Protein AF-A0A920ABX8-F1 (afdb_monomer_lite)

Structure (mmCIF, N/CA/C/O backbone):
data_AF-A0A920ABX8-F1
#
_entry.id   AF-A0A920ABX8-F1
#
loop_
_atom_site.group_PDB
_atom_site.id
_atom_site.type_symbol
_atom_site.label_atom_id
_atom_site.label_alt_id
_atom_site.label_comp_id
_atom_site.label_asym_id
_atom_site.label_entity_id
_atom_site.label_seq_id
_atom_site.pdbx_PDB_ins_code
_atom_site.Cartn_x
_atom_site.Cartn_y
_atom_site.Cartn_z
_atom_site.occupancy
_atom_site.B_iso_or_equiv
_atom_site.auth_seq_id
_atom_site.auth_comp_id
_atom_site.auth_asym_id
_atom_site.auth_atom_id
_atom_site.pdbx_PDB_model_num
ATOM 1 N N . MET A 1 1 ? 53.247 35.722 -58.523 1.00 88.81 1 MET A N 1
ATOM 2 C CA . MET A 1 1 ? 54.266 35.999 -57.493 1.00 88.81 1 MET A CA 1
ATOM 3 C C . MET A 1 1 ? 54.426 37.490 -57.344 1.00 88.81 1 MET A C 1
ATOM 5 O O . MET A 1 1 ? 54.512 38.180 -58.358 1.00 88.81 1 MET A O 1
ATOM 9 N N . PHE A 1 2 ? 54.491 37.959 -56.110 1.00 89.19 2 PHE A N 1
ATOM 10 C CA . PHE A 1 2 ? 54.704 39.350 -55.750 1.00 89.19 2 PHE A CA 1
ATOM 11 C C . PHE A 1 2 ? 55.764 39.416 -54.654 1.00 89.19 2 PHE A C 1
ATOM 13 O O . PHE A 1 2 ? 55.800 38.545 -53.790 1.00 89.19 2 PHE A O 1
ATOM 20 N N . ASP A 1 3 ? 56.594 40.446 -54.721 1.00 88.75 3 ASP A N 1
ATOM 21 C CA . ASP A 1 3 ? 57.565 40.837 -53.706 1.00 88.75 3 ASP A CA 1
ATOM 22 C C . ASP A 1 3 ? 57.313 42.322 -53.419 1.00 88.75 3 ASP A C 1
ATOM 24 O O . ASP A 1 3 ? 57.250 43.153 -54.335 1.00 88.75 3 ASP A O 1
ATOM 28 N N . SER A 1 4 ? 57.105 42.639 -52.145 1.00 88.06 4 SER A N 1
ATOM 29 C CA . SER A 1 4 ? 56.688 43.970 -51.703 1.00 88.06 4 SER A CA 1
ATOM 30 C C . SER A 1 4 ? 57.750 45.060 -51.914 1.00 88.06 4 SER A C 1
ATOM 32 O O . SER A 1 4 ? 57.385 46.229 -52.077 1.00 88.06 4 SER A O 1
ATOM 34 N N . TYR A 1 5 ? 59.038 44.707 -51.943 1.00 86.06 5 TYR A N 1
ATOM 35 C CA . TYR A 1 5 ? 60.164 45.646 -52.040 1.00 86.06 5 TYR A CA 1
ATOM 36 C C . TYR A 1 5 ? 60.966 45.494 -53.338 1.00 86.06 5 TYR A C 1
ATOM 38 O O . TYR A 1 5 ? 61.675 46.421 -53.744 1.00 86.06 5 TYR A O 1
ATOM 46 N N . GLY A 1 6 ? 60.747 44.400 -54.066 1.00 80.31 6 GLY A N 1
ATOM 47 C CA . GLY A 1 6 ? 61.271 44.137 -55.398 1.00 80.31 6 GLY A CA 1
ATOM 48 C C . GLY A 1 6 ? 62.786 43.984 -55.454 1.00 80.31 6 GLY A C 1
ATOM 49 O O . GLY A 1 6 ? 63.373 44.232 -56.511 1.00 80.31 6 GLY A O 1
ATOM 50 N N . ASP A 1 7 ? 63.414 43.629 -54.337 1.00 78.06 7 ASP A N 1
ATOM 51 C CA . ASP A 1 7 ? 64.846 43.375 -54.195 1.00 78.06 7 ASP A CA 1
ATOM 52 C C . ASP A 1 7 ? 65.210 41.882 -54.248 1.00 78.06 7 ASP A C 1
ATOM 54 O O . ASP A 1 7 ? 66.399 41.548 -54.271 1.00 78.06 7 ASP A O 1
ATOM 58 N N . GLY A 1 8 ? 64.220 41.003 -54.414 1.00 74.44 8 GLY A N 1
ATOM 59 C CA . GLY A 1 8 ? 64.420 39.593 -54.703 1.00 74.44 8 GLY A CA 1
ATOM 60 C C . GLY A 1 8 ? 63.112 38.892 -55.065 1.00 74.44 8 GLY A C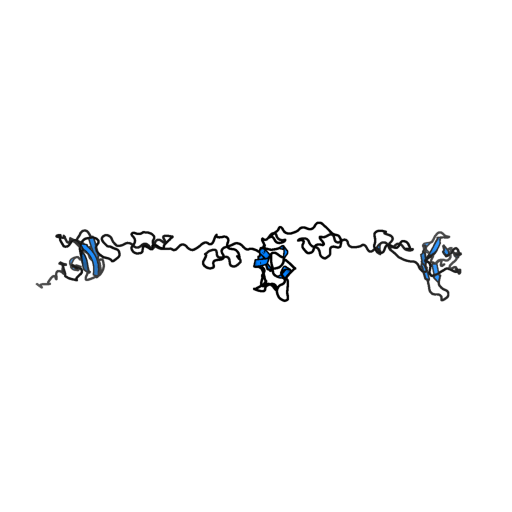 1
ATOM 61 O O . GLY A 1 8 ? 62.444 39.269 -56.036 1.00 74.44 8 GLY A O 1
ATOM 62 N N . GLY A 1 9 ? 62.810 37.806 -54.365 1.00 77.06 9 GLY A N 1
ATOM 63 C CA . GLY A 1 9 ? 61.513 37.166 -54.447 1.00 77.06 9 GLY A CA 1
ATOM 64 C C . GLY A 1 9 ? 61.487 35.729 -53.934 1.00 77.06 9 GLY A C 1
ATOM 65 O O . GLY A 1 9 ? 62.369 35.237 -53.221 1.00 77.06 9 GLY A O 1
ATOM 66 N N . GLY A 1 10 ? 60.468 35.007 -54.385 1.00 86.44 10 GLY A N 1
ATOM 67 C CA . GLY A 1 10 ? 60.334 33.566 -54.220 1.00 86.44 10 GLY A CA 1
ATOM 68 C C . GLY A 1 10 ? 60.016 32.879 -55.542 1.00 86.44 10 GLY A C 1
ATOM 69 O O . GLY A 1 10 ? 59.740 33.517 -56.568 1.00 86.44 10 GLY A O 1
ATOM 70 N N . SER A 1 11 ? 60.013 31.555 -55.503 1.00 90.12 11 SER A N 1
ATOM 71 C CA . SER A 1 11 ? 59.484 30.713 -56.564 1.00 90.12 11 SER A CA 1
ATOM 72 C C . SER A 1 11 ? 58.240 29.976 -56.107 1.00 90.12 11 SER A C 1
ATOM 74 O O . SER A 1 11 ? 58.190 29.490 -54.986 1.00 90.12 11 SER A O 1
ATOM 76 N N . VAL A 1 12 ? 57.261 29.868 -57.001 1.00 92.12 12 VAL A N 1
ATOM 77 C CA . VAL A 1 12 ? 56.106 28.984 -56.829 1.00 92.12 12 VAL A CA 1
ATOM 78 C C . VAL A 1 12 ? 56.093 27.957 -57.942 1.00 92.12 12 VAL A C 1
ATOM 80 O O . VAL A 1 12 ? 56.183 28.319 -59.118 1.00 92.12 12 VAL A O 1
ATOM 83 N N . THR A 1 13 ? 55.957 26.690 -57.568 1.00 92.50 13 THR A N 1
ATOM 84 C CA . THR A 1 13 ? 55.825 25.565 -58.488 1.00 92.50 13 THR A CA 1
ATOM 85 C C . THR A 1 13 ? 54.440 24.950 -58.368 1.00 92.50 13 THR A C 1
ATOM 87 O O . THR A 1 13 ? 53.966 24.663 -57.277 1.00 92.50 13 THR A O 1
ATOM 90 N N . VAL A 1 14 ? 53.788 24.747 -59.510 1.00 91.00 14 VAL A N 1
ATOM 91 C CA . VAL A 1 14 ? 52.475 24.100 -59.615 1.00 91.00 14 VAL A CA 1
ATOM 92 C C . VAL A 1 14 ? 52.509 23.163 -60.814 1.00 91.00 14 VAL A C 1
ATOM 94 O O . VAL A 1 14 ? 52.911 23.576 -61.902 1.00 91.00 14 VAL A O 1
ATOM 97 N N . GLY A 1 15 ? 52.111 21.898 -60.645 1.00 86.00 15 GLY A N 1
ATOM 98 C CA . GLY A 1 15 ? 52.052 20.930 -61.752 1.00 86.00 15 GLY A CA 1
ATOM 99 C C . GLY A 1 15 ? 53.381 20.759 -62.510 1.00 86.00 15 GLY A C 1
ATOM 100 O O . GLY A 1 15 ? 53.381 20.514 -63.716 1.00 86.00 15 GLY A O 1
ATOM 101 N N . GLY A 1 16 ? 54.516 20.957 -61.827 1.00 85.69 16 GLY A N 1
ATOM 102 C CA . GLY A 1 16 ? 55.862 20.915 -62.412 1.00 85.69 16 GLY A CA 1
ATOM 103 C C . GLY A 1 16 ? 56.290 22.171 -63.188 1.00 85.69 16 GLY A C 1
ATOM 104 O O . GLY A 1 16 ? 57.356 22.161 -63.804 1.00 85.69 16 GLY A O 1
ATOM 105 N N . VAL A 1 17 ? 55.496 23.247 -63.177 1.00 90.50 17 VAL A N 1
ATOM 106 C CA . VAL A 1 17 ? 55.841 24.546 -63.777 1.00 90.50 17 VAL A CA 1
ATOM 107 C C . VAL A 1 17 ? 56.175 25.549 -62.679 1.00 90.50 17 VAL A C 1
ATOM 109 O O . VAL A 1 17 ? 55.350 25.809 -61.808 1.00 90.50 17 VAL A O 1
ATOM 112 N N . THR A 1 18 ? 57.363 26.150 -62.757 1.00 90.50 18 THR A N 1
ATOM 113 C CA . THR A 1 18 ? 57.858 27.109 -61.761 1.00 90.50 18 THR A CA 1
ATOM 114 C C . THR A 1 18 ? 57.806 28.544 -62.282 1.00 90.50 18 THR A C 1
ATOM 116 O O . THR A 1 18 ? 58.314 28.850 -63.363 1.00 90.50 18 THR A O 1
ATOM 119 N N . ALA A 1 19 ? 57.233 29.443 -61.484 1.00 88.19 19 ALA A N 1
ATOM 120 C CA . ALA A 1 19 ? 57.367 30.885 -61.630 1.00 88.19 19 ALA A CA 1
ATOM 121 C C . ALA A 1 19 ? 58.363 31.409 -60.593 1.00 88.19 19 ALA A C 1
ATOM 123 O O . ALA A 1 19 ? 58.085 31.336 -59.401 1.00 88.19 19 ALA A O 1
ATOM 124 N N . THR A 1 20 ? 59.482 31.982 -61.032 1.00 87.81 20 THR A N 1
ATOM 125 C CA . THR A 1 20 ? 60.446 32.659 -60.148 1.00 87.81 20 THR A CA 1
ATOM 126 C C . THR A 1 20 ? 60.300 34.172 -60.284 1.00 87.81 20 THR A C 1
ATOM 128 O O . THR A 1 20 ? 60.163 34.690 -61.399 1.00 87.81 20 THR A O 1
ATOM 131 N N . ASN A 1 21 ? 60.322 34.884 -59.158 1.00 85.31 21 ASN A N 1
ATOM 132 C CA . ASN A 1 21 ? 60.365 36.341 -59.110 1.00 85.31 21 ASN A CA 1
ATOM 133 C C . ASN A 1 21 ? 61.738 36.821 -58.614 1.00 85.31 21 ASN A C 1
ATOM 135 O O . ASN A 1 21 ? 62.287 36.246 -57.686 1.00 85.31 21 ASN A O 1
ATOM 139 N N . SER A 1 22 ? 62.291 37.851 -59.253 1.00 81.12 22 SER A N 1
ATOM 140 C CA . SER A 1 22 ? 63.586 38.461 -58.898 1.00 81.12 22 SER A CA 1
ATOM 141 C C . SER A 1 22 ? 63.506 39.998 -58.947 1.00 81.12 22 SER A C 1
ATOM 143 O O . SER A 1 22 ? 64.439 40.667 -59.395 1.00 81.12 22 SER A O 1
ATOM 145 N N . GLY A 1 23 ? 62.323 40.532 -58.651 1.00 82.62 23 GLY A N 1
ATOM 146 C CA . GLY A 1 23 ? 61.885 41.921 -58.776 1.00 82.62 23 GLY A CA 1
ATOM 147 C C . GLY A 1 23 ? 60.501 42.057 -58.128 1.00 82.62 23 GLY A C 1
ATOM 148 O O . GLY A 1 23 ? 60.104 41.190 -57.369 1.00 82.62 23 GLY A O 1
ATOM 149 N N . SER A 1 24 ? 59.704 43.090 -58.416 1.00 83.38 24 SER A N 1
ATOM 150 C CA . SER A 1 24 ? 58.440 43.295 -57.668 1.00 83.38 24 SER A CA 1
ATOM 151 C C . SER A 1 24 ? 57.313 42.290 -57.971 1.00 83.38 24 SER A C 1
ATOM 153 O O . SER A 1 24 ? 56.441 42.070 -57.137 1.00 83.38 24 SER A O 1
ATOM 155 N N . SER A 1 25 ? 57.262 41.694 -59.170 1.00 88.62 25 SER A N 1
ATOM 156 C CA . SER A 1 25 ? 56.265 40.659 -59.494 1.00 88.62 25 SER A CA 1
ATOM 157 C C . SER A 1 25 ? 56.645 39.839 -60.726 1.00 88.62 25 SER A C 1
ATOM 159 O O . SER A 1 25 ? 57.305 40.335 -61.641 1.00 88.62 25 SER A O 1
ATOM 161 N N . SER A 1 26 ? 56.167 38.596 -60.769 1.00 88.75 26 SER A N 1
ATOM 162 C CA . SER A 1 26 ? 56.342 37.667 -61.888 1.00 88.75 26 SER A CA 1
ATOM 163 C C . SER A 1 26 ? 55.120 36.756 -62.021 1.00 88.75 26 SER A C 1
ATOM 165 O O . SER A 1 26 ? 54.488 36.385 -61.022 1.00 88.75 26 SER A O 1
ATOM 167 N N . ALA A 1 27 ? 54.777 36.396 -63.257 1.00 87.62 27 ALA A N 1
ATOM 168 C CA . ALA A 1 27 ? 53.651 35.527 -63.571 1.00 87.62 27 ALA A CA 1
ATOM 169 C C . ALA A 1 27 ? 53.998 34.573 -64.718 1.00 87.62 27 ALA A C 1
ATOM 171 O O . ALA A 1 27 ? 54.673 34.945 -65.678 1.00 87.62 27 ALA A O 1
ATOM 172 N N . THR A 1 28 ? 53.487 33.350 -64.621 1.00 90.75 28 THR A N 1
ATOM 173 C CA . THR A 1 28 ? 53.516 32.343 -65.683 1.00 90.75 28 THR A CA 1
ATOM 174 C C . THR A 1 28 ? 52.155 31.659 -65.751 1.00 90.75 28 THR A C 1
ATOM 176 O O . THR A 1 28 ? 51.328 31.832 -64.855 1.00 90.75 28 THR A O 1
ATOM 179 N N . SER A 1 29 ? 51.917 30.883 -66.802 1.00 90.06 29 SER A N 1
ATOM 180 C CA . SER A 1 29 ? 50.694 30.095 -66.949 1.00 90.06 29 SER A CA 1
ATOM 181 C C . SER A 1 29 ? 51.018 28.608 -66.925 1.00 90.06 29 SER A C 1
ATOM 183 O O . SER A 1 29 ? 51.994 28.164 -67.529 1.00 90.06 29 SER A O 1
ATOM 185 N N . VAL A 1 30 ? 50.162 27.838 -66.262 1.00 89.94 30 VAL A N 1
ATOM 186 C CA . VAL A 1 30 ? 50.232 26.379 -66.174 1.00 89.94 30 VAL A CA 1
ATOM 187 C C . VAL A 1 30 ? 48.851 25.796 -66.461 1.00 89.94 30 VAL A C 1
ATOM 189 O O . VAL A 1 30 ? 47.835 26.422 -66.169 1.00 89.94 30 VAL A O 1
ATOM 192 N N . CYS A 1 31 ? 48.809 24.615 -67.074 1.00 89.88 31 CYS A N 1
ATOM 193 C CA . CYS A 1 31 ? 47.578 23.849 -67.240 1.00 89.88 31 CYS A CA 1
ATOM 194 C C . CYS A 1 31 ? 47.552 22.746 -66.183 1.00 89.88 31 CYS A C 1
ATOM 196 O O . CYS A 1 31 ? 48.431 21.887 -66.188 1.00 89.88 31 CYS A O 1
ATOM 198 N N . VAL A 1 32 ? 46.547 22.768 -65.315 1.00 89.81 32 VAL A N 1
ATOM 199 C CA . VAL A 1 32 ? 46.308 21.738 -64.299 1.00 89.81 32 VAL A CA 1
ATOM 200 C C . VAL A 1 32 ? 44.851 21.290 -64.331 1.00 89.81 32 VAL A C 1
ATOM 202 O O . VAL A 1 32 ? 43.986 22.017 -64.826 1.00 89.81 32 VAL A O 1
ATOM 205 N N . ASP A 1 33 ? 44.581 20.093 -63.819 1.00 89.25 33 ASP A N 1
ATOM 206 C CA . ASP A 1 33 ? 43.217 19.613 -63.623 1.00 89.25 33 ASP A CA 1
ATOM 207 C C . ASP A 1 33 ? 42.657 20.193 -62.323 1.00 89.25 33 ASP A C 1
ATOM 209 O O . ASP A 1 33 ? 43.077 19.822 -61.230 1.00 89.25 33 ASP A O 1
ATOM 213 N N . LEU A 1 34 ? 41.703 21.116 -62.443 1.00 88.19 34 LEU A N 1
ATOM 214 C CA . LEU A 1 34 ? 41.077 21.758 -61.287 1.00 88.19 34 LEU A CA 1
ATOM 215 C C . LEU A 1 34 ? 40.104 20.841 -60.537 1.00 88.19 34 LEU A C 1
ATOM 217 O O . LEU A 1 34 ? 39.642 21.223 -59.467 1.00 88.19 34 LEU A O 1
ATOM 221 N N . SER A 1 35 ? 39.782 19.660 -61.075 1.00 87.69 35 SER A N 1
ATOM 222 C CA . SER A 1 35 ? 39.011 18.652 -60.342 1.00 87.69 35 SER A CA 1
ATOM 223 C C . SER A 1 35 ? 39.862 17.825 -59.374 1.00 87.69 35 SER A C 1
ATOM 225 O O . SER A 1 35 ? 39.302 17.196 -58.484 1.00 87.69 35 SER A O 1
ATOM 227 N N . ALA A 1 36 ? 41.193 17.865 -59.504 1.00 87.00 36 ALA A N 1
ATOM 228 C CA . ALA A 1 36 ? 42.137 17.264 -58.565 1.00 87.00 36 ALA A CA 1
ATOM 229 C C . ALA A 1 36 ? 42.665 18.304 -57.560 1.00 87.00 36 ALA A C 1
ATOM 231 O O . ALA A 1 36 ? 42.610 19.512 -57.822 1.00 87.00 36 ALA A O 1
ATOM 232 N N . CYS A 1 37 ? 43.212 17.846 -56.431 1.00 89.88 37 CYS A N 1
ATOM 233 C CA . CYS A 1 37 ? 43.963 18.713 -55.531 1.00 89.88 37 CYS A CA 1
ATOM 234 C C . CYS A 1 37 ? 45.356 18.993 -56.097 1.00 89.88 37 CYS A C 1
ATOM 236 O O . CYS A 1 37 ? 46.122 18.076 -56.395 1.00 89.88 37 CYS A O 1
ATOM 238 N N . ASN A 1 38 ? 45.684 20.270 -56.273 1.00 91.00 38 ASN A N 1
ATOM 239 C CA . ASN A 1 38 ? 46.959 20.703 -56.823 1.00 91.00 38 ASN A CA 1
ATOM 240 C C . ASN A 1 38 ? 47.781 21.384 -55.736 1.00 91.00 38 ASN A C 1
ATOM 242 O O . ASN A 1 38 ? 47.338 22.374 -55.150 1.00 91.00 38 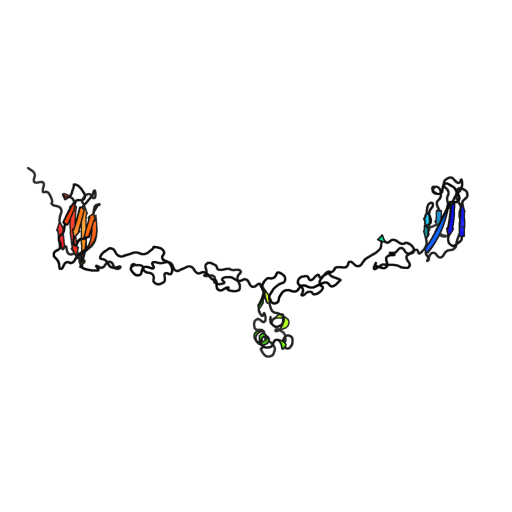ASN A O 1
ATOM 246 N N . ALA A 1 39 ? 48.993 20.878 -55.522 1.00 90.50 39 ALA A N 1
ATOM 247 C CA . ALA A 1 39 ? 49.964 21.508 -54.647 1.00 90.50 39 ALA A CA 1
ATOM 248 C C . ALA A 1 39 ? 50.577 22.759 -55.282 1.00 90.50 39 ALA A C 1
ATOM 250 O O . ALA A 1 39 ? 50.814 22.829 -56.495 1.00 90.50 39 ALA A O 1
ATOM 251 N N . VAL A 1 40 ? 50.813 23.741 -54.424 1.00 92.56 40 VAL A N 1
ATOM 252 C CA . VAL A 1 40 ? 51.556 24.964 -54.684 1.00 92.56 40 VAL A CA 1
ATOM 253 C C . VAL A 1 40 ? 52.768 24.904 -53.774 1.00 92.56 40 VAL A C 1
ATOM 255 O O . VAL A 1 40 ? 52.642 25.139 -52.577 1.00 92.56 40 VAL A O 1
ATOM 258 N N . ASP A 1 41 ? 53.924 24.596 -54.346 1.00 92.19 41 ASP A N 1
ATOM 259 C CA . ASP A 1 41 ? 55.177 24.537 -53.599 1.00 92.19 41 ASP A CA 1
ATOM 260 C C . ASP A 1 41 ? 55.847 25.911 -53.671 1.00 92.19 41 ASP A C 1
ATOM 262 O O . ASP A 1 41 ? 56.209 26.376 -54.761 1.00 92.19 41 ASP A O 1
ATOM 266 N N . TYR A 1 42 ? 55.991 26.577 -52.530 1.00 92.75 42 TYR A N 1
ATOM 267 C CA . TYR A 1 42 ? 56.687 27.846 -52.396 1.00 92.75 42 TYR A CA 1
ATOM 268 C C . TYR A 1 42 ? 58.109 27.621 -51.881 1.00 92.75 42 TYR A C 1
ATOM 270 O O . TYR A 1 42 ? 58.346 26.988 -50.857 1.00 92.75 42 TYR A O 1
ATOM 278 N N . GLU A 1 43 ? 59.076 28.249 -52.541 1.00 91.00 43 GLU A N 1
ATOM 279 C CA . GLU A 1 43 ? 60.447 28.322 -52.048 1.00 91.00 43 GLU A CA 1
ATOM 280 C C . GLU A 1 43 ? 60.916 29.776 -52.015 1.00 91.00 43 GLU A C 1
ATOM 282 O O . GLU A 1 43 ? 60.773 30.520 -52.990 1.00 91.00 43 GLU A O 1
ATOM 287 N N . SER A 1 44 ? 61.522 30.183 -50.896 1.00 88.50 44 SER A N 1
ATOM 288 C CA . SER A 1 44 ? 62.208 31.474 -50.826 1.00 88.50 44 SER A CA 1
ATOM 289 C C . SER A 1 44 ? 63.457 31.439 -51.689 1.00 88.50 44 SER A C 1
ATOM 291 O O . SER A 1 44 ? 64.280 30.530 -51.560 1.00 88.50 44 SER A O 1
ATOM 293 N N . THR A 1 45 ? 63.640 32.459 -52.522 1.00 85.81 45 THR A N 1
ATOM 294 C CA . THR A 1 45 ? 64.867 32.604 -53.316 1.00 85.81 45 THR A CA 1
ATOM 295 C C . THR A 1 45 ? 65.805 33.678 -52.769 1.00 85.81 45 THR A C 1
ATOM 297 O O . THR A 1 45 ? 66.908 33.851 -53.290 1.00 85.81 45 THR A O 1
ATOM 300 N N . ASP A 1 46 ? 65.413 34.343 -51.678 1.00 82.94 46 ASP A N 1
ATOM 301 C CA . ASP A 1 46 ? 66.208 35.341 -50.966 1.00 82.94 46 ASP A CA 1
ATOM 302 C C . ASP A 1 46 ? 66.084 35.241 -49.427 1.00 82.94 46 ASP A C 1
ATOM 304 O O . ASP A 1 46 ? 65.621 34.237 -48.874 1.00 82.94 46 ASP A O 1
ATOM 308 N N . PHE A 1 47 ? 66.582 36.274 -48.736 1.00 85.75 47 PHE A N 1
ATOM 309 C CA . PHE A 1 47 ? 66.681 36.351 -47.278 1.00 85.75 47 PHE A CA 1
ATOM 310 C C . PHE A 1 47 ? 65.407 36.828 -46.563 1.00 85.75 47 PHE A C 1
ATOM 312 O O . PHE A 1 47 ? 65.362 36.697 -45.338 1.00 85.75 47 PHE A O 1
ATOM 319 N N . TRP A 1 48 ? 64.406 37.363 -47.269 1.00 87.44 48 TRP A N 1
ATOM 320 C CA . TRP A 1 48 ? 63.238 38.017 -46.661 1.00 87.44 48 TRP A CA 1
ATOM 321 C C . TRP A 1 48 ? 61.926 37.398 -47.161 1.00 87.44 48 TRP A C 1
ATOM 323 O O . TRP A 1 48 ? 61.096 38.074 -47.763 1.00 87.44 48 TRP A O 1
ATOM 333 N N . PRO A 1 49 ? 61.687 36.104 -46.877 1.00 86.81 49 PRO A N 1
ATOM 334 C CA . PRO A 1 49 ? 60.536 35.389 -47.415 1.00 86.81 49 PRO A CA 1
ATOM 335 C C . PRO A 1 49 ? 59.196 36.038 -47.062 1.00 86.81 49 PRO A C 1
ATOM 337 O O . PRO A 1 49 ? 58.284 35.961 -47.869 1.00 86.81 49 PRO A O 1
ATOM 340 N N . ASP A 1 50 ? 59.067 36.687 -45.902 1.00 89.25 50 ASP A N 1
ATOM 341 C CA . ASP A 1 50 ? 57.814 37.307 -45.438 1.00 89.25 50 ASP A CA 1
ATOM 342 C C . ASP A 1 50 ? 57.314 38.458 -46.340 1.00 89.25 50 ASP A C 1
ATOM 344 O O . ASP A 1 50 ? 56.163 38.878 -46.228 1.00 89.25 50 ASP A O 1
ATOM 348 N N . GLU A 1 51 ? 58.156 38.977 -47.237 1.00 88.31 51 GLU A N 1
ATOM 349 C CA . GLU A 1 51 ? 57.798 40.032 -48.196 1.00 88.31 51 GLU A CA 1
ATOM 350 C C . GLU A 1 51 ? 57.142 39.471 -49.470 1.00 88.31 51 GLU A C 1
ATOM 352 O O . GLU A 1 51 ? 56.580 40.233 -50.273 1.00 88.31 51 GLU A O 1
ATOM 357 N N . ASN A 1 52 ? 57.173 38.140 -49.618 1.00 89.88 52 ASN A N 1
ATOM 358 C CA . ASN A 1 52 ? 56.641 37.408 -50.752 1.00 89.88 52 ASN A CA 1
ATOM 359 C C . ASN A 1 52 ? 55.181 37.010 -50.554 1.00 89.88 52 ASN A C 1
ATOM 361 O O . ASN A 1 52 ? 54.732 36.605 -49.482 1.00 89.88 52 ASN A O 1
ATOM 365 N N . SER A 1 53 ? 54.443 37.062 -51.654 1.00 92.19 53 SER A N 1
ATOM 366 C CA . SER A 1 53 ? 53.111 36.480 -51.754 1.00 92.19 53 SER A CA 1
ATOM 367 C C . SER A 1 53 ? 52.855 35.947 -53.153 1.00 92.19 53 SER A C 1
ATOM 369 O O . SER A 1 53 ? 53.539 36.266 -54.134 1.00 92.19 53 SER A O 1
ATOM 371 N N . TRP A 1 54 ? 51.842 35.109 -53.272 1.00 93.50 54 TRP A N 1
ATOM 372 C CA . TRP A 1 54 ? 51.460 34.489 -54.519 1.00 93.50 54 TRP A CA 1
ATOM 373 C C . TRP A 1 54 ? 49.950 34.402 -54.640 1.00 93.50 54 TRP A C 1
ATOM 375 O O . TRP A 1 54 ? 49.222 34.361 -53.659 1.00 93.50 54 TRP A O 1
ATOM 385 N N . SER A 1 55 ? 49.484 34.404 -55.884 1.00 93.75 55 SER A N 1
ATOM 386 C CA . SER A 1 55 ? 48.093 34.124 -56.215 1.00 93.75 55 SER A CA 1
ATOM 387 C C . SER A 1 55 ? 48.060 33.292 -57.488 1.00 93.75 55 SER A C 1
ATOM 389 O O . SER A 1 55 ? 48.882 33.484 -58.392 1.00 93.75 55 SER A O 1
ATOM 391 N N . ILE A 1 56 ? 47.119 32.362 -57.536 1.00 92.75 56 ILE A N 1
ATOM 392 C CA . ILE A 1 56 ? 46.757 31.576 -58.705 1.00 92.75 56 ILE A CA 1
ATOM 393 C C . ILE A 1 56 ? 45.406 32.097 -59.168 1.00 92.75 56 ILE A C 1
ATOM 395 O O . ILE A 1 56 ? 44.472 32.194 -58.377 1.00 92.75 56 ILE A O 1
ATOM 399 N N . THR A 1 57 ? 45.300 32.445 -60.446 1.00 92.06 57 THR A N 1
ATOM 400 C CA . THR A 1 57 ? 44.053 32.932 -61.042 1.00 92.06 57 THR A CA 1
ATOM 401 C C . THR A 1 57 ? 43.646 32.057 -62.213 1.00 92.06 57 THR A C 1
ATOM 403 O O . THR A 1 57 ? 44.498 31.497 -62.907 1.00 92.06 57 THR A O 1
ATOM 406 N N . ASP A 1 58 ? 42.342 31.924 -62.432 1.00 90.38 58 ASP A N 1
ATOM 407 C CA . ASP A 1 58 ? 41.822 31.293 -63.637 1.00 90.38 58 ASP A CA 1
ATOM 408 C C . ASP A 1 58 ? 41.871 32.244 -64.848 1.00 90.38 58 ASP A C 1
ATOM 410 O O . ASP A 1 58 ? 42.228 33.420 -64.756 1.00 90.38 58 ASP A O 1
ATOM 414 N N . ALA A 1 59 ? 41.472 31.739 -66.017 1.00 87.19 59 ALA A N 1
ATOM 415 C CA . ALA A 1 59 ? 41.456 32.518 -67.256 1.00 87.19 59 ALA A CA 1
ATOM 416 C C . ALA A 1 59 ? 40.462 33.699 -67.247 1.00 87.19 59 ALA A C 1
ATOM 418 O O . ALA A 1 59 ? 40.555 34.575 -68.109 1.00 87.19 59 ALA A O 1
ATOM 419 N N . SER A 1 60 ? 39.508 33.725 -66.311 1.00 90.25 60 SER A N 1
ATOM 420 C CA . SER A 1 60 ? 38.586 34.848 -66.108 1.00 90.25 60 SER A CA 1
ATOM 421 C C . SER A 1 60 ? 39.161 35.926 -65.179 1.00 90.25 60 SER A C 1
ATOM 423 O O . SER A 1 60 ? 38.631 37.037 -65.133 1.00 90.25 60 SER A O 1
ATOM 425 N N . GLY A 1 61 ? 40.267 35.622 -64.490 1.00 86.88 61 GLY A N 1
ATOM 426 C CA . GLY A 1 61 ? 40.903 36.472 -63.489 1.00 86.88 61 GLY A CA 1
ATOM 427 C C . GLY A 1 61 ? 40.402 36.228 -62.063 1.00 86.88 61 GLY A C 1
ATOM 428 O O . GLY A 1 61 ? 40.752 36.999 -61.172 1.00 86.88 61 GLY A O 1
ATOM 429 N N . ALA A 1 62 ? 39.593 35.190 -61.825 1.00 90.69 62 ALA A N 1
ATOM 430 C CA . ALA A 1 62 ? 39.176 34.817 -60.478 1.00 90.69 62 ALA A CA 1
ATOM 431 C C . ALA A 1 62 ? 40.341 34.156 -59.731 1.00 90.69 62 ALA A C 1
ATOM 433 O O . ALA A 1 62 ? 41.015 33.289 -60.286 1.00 90.69 62 ALA A O 1
ATOM 434 N N . VAL A 1 63 ? 40.585 34.560 -58.483 1.00 92.75 63 VAL A N 1
ATOM 435 C CA . VAL A 1 63 ? 41.625 33.963 -57.632 1.00 92.75 63 VAL A CA 1
ATOM 436 C C . VAL A 1 63 ? 41.154 32.586 -57.161 1.00 92.75 63 VAL A C 1
ATOM 438 O O . VAL A 1 63 ? 40.099 32.474 -56.543 1.00 92.75 63 VAL A O 1
ATOM 441 N N . LEU A 1 64 ? 41.929 31.548 -57.476 1.00 90.81 64 LEU A N 1
ATOM 442 C CA . LEU A 1 64 ? 41.683 30.157 -57.081 1.00 90.81 64 LEU A CA 1
ATOM 443 C C . LEU A 1 64 ? 42.370 29.805 -55.757 1.00 90.81 64 LEU A C 1
ATOM 445 O O . LEU A 1 64 ? 41.850 28.998 -54.997 1.00 90.81 64 LEU A O 1
ATOM 449 N N . ALA A 1 65 ? 43.531 30.404 -55.499 1.00 91.94 65 ALA A N 1
ATOM 450 C CA . ALA A 1 65 ? 44.234 30.355 -54.223 1.00 91.94 65 ALA A CA 1
ATOM 451 C C . ALA A 1 65 ? 45.227 31.511 -54.140 1.00 91.94 65 ALA A C 1
ATOM 453 O O . ALA A 1 65 ? 45.714 32.004 -55.159 1.00 91.94 65 ALA A O 1
ATOM 454 N N . GLU A 1 66 ? 45.552 31.916 -52.924 1.00 93.38 66 GLU A N 1
ATOM 455 C CA . GLU A 1 66 ? 46.591 32.891 -52.630 1.00 93.38 66 GLU A CA 1
ATOM 456 C C . GLU A 1 66 ? 47.276 32.526 -51.318 1.00 93.38 66 GLU A C 1
ATOM 458 O O . GLU A 1 66 ? 46.687 31.877 -50.454 1.00 93.38 66 GLU A O 1
ATOM 463 N N . GLY A 1 67 ? 48.529 32.932 -51.181 1.00 91.25 67 GLY A N 1
ATOM 464 C CA . GLY A 1 67 ? 49.338 32.640 -50.011 1.00 91.25 67 GLY A CA 1
ATOM 465 C C . GLY A 1 67 ? 50.453 33.660 -49.851 1.00 91.25 67 GLY A C 1
ATOM 466 O O . GLY A 1 67 ? 50.787 34.394 -50.782 1.00 91.25 67 GLY A O 1
ATOM 467 N N . ALA A 1 68 ? 51.008 33.728 -48.646 1.00 91.50 68 ALA A N 1
ATOM 468 C CA . ALA A 1 68 ? 52.205 34.509 -48.367 1.00 91.50 68 ALA A CA 1
ATOM 469 C C . ALA A 1 68 ? 53.448 33.686 -48.756 1.00 91.50 68 ALA A C 1
ATOM 471 O O . ALA A 1 68 ? 53.611 33.278 -49.904 1.00 91.50 68 ALA A O 1
ATOM 472 N N . ASN A 1 69 ? 54.298 33.382 -47.786 1.00 90.25 69 ASN A N 1
ATOM 473 C CA . ASN A 1 69 ? 55.559 32.669 -47.937 1.00 90.25 69 ASN A CA 1
ATOM 474 C C . ASN A 1 69 ? 55.480 31.197 -47.522 1.00 90.25 69 ASN A C 1
ATOM 476 O O . ASN A 1 69 ? 56.403 30.664 -46.907 1.00 90.25 69 ASN A O 1
ATOM 480 N N . ALA A 1 70 ? 54.360 30.557 -47.838 1.00 90.44 70 ALA A N 1
ATOM 481 C CA . ALA A 1 70 ? 54.094 29.167 -47.511 1.00 90.44 70 ALA A CA 1
ATOM 482 C C . ALA A 1 70 ? 53.506 28.435 -48.715 1.00 90.44 70 ALA A C 1
ATOM 484 O O . ALA A 1 70 ? 52.937 29.060 -49.620 1.00 90.44 70 ALA A O 1
ATOM 485 N N . ASP A 1 71 ? 53.640 27.114 -48.681 1.00 92.06 71 ASP A N 1
ATOM 486 C CA . ASP A 1 71 ? 52.965 26.207 -49.598 1.00 92.06 71 ASP A CA 1
ATOM 487 C C . ASP A 1 71 ? 51.443 26.365 -49.489 1.00 92.06 71 ASP A C 1
ATOM 489 O O . ASP A 1 71 ? 50.903 26.877 -48.502 1.00 92.06 71 ASP A O 1
ATOM 493 N N . GLY A 1 72 ? 50.733 25.908 -50.510 1.00 90.25 72 GLY A N 1
ATOM 494 C CA . GLY A 1 72 ? 49.279 25.926 -50.529 1.00 90.25 72 GLY A CA 1
ATOM 495 C C . GLY A 1 72 ? 48.696 24.823 -51.390 1.00 90.25 72 GLY A C 1
ATOM 496 O O . GLY A 1 72 ? 49.406 24.061 -52.041 1.00 90.25 72 GLY A O 1
ATOM 497 N N . LEU A 1 73 ? 47.371 24.753 -51.401 1.00 90.94 73 LEU A N 1
ATOM 498 C CA . LEU A 1 73 ? 46.608 23.790 -52.181 1.00 90.94 73 LEU A CA 1
ATOM 499 C C . LEU A 1 73 ? 45.486 24.524 -52.921 1.00 90.94 73 LEU A C 1
ATOM 501 O O . LEU A 1 73 ? 44.934 25.498 -52.407 1.00 90.94 73 LEU A O 1
ATOM 505 N N . PHE A 1 74 ? 45.141 24.073 -54.126 1.00 90.25 74 PHE A N 1
ATOM 506 C CA . PHE A 1 74 ? 43.999 24.602 -54.876 1.00 90.25 74 PHE A CA 1
ATOM 507 C C . PHE A 1 74 ? 43.412 23.571 -55.844 1.00 90.25 74 PHE A C 1
ATOM 509 O O . PHE A 1 74 ? 44.065 22.600 -56.224 1.00 90.25 74 PHE A O 1
ATOM 516 N N . GLY A 1 75 ? 42.172 23.796 -56.277 1.00 88.44 75 GLY A N 1
ATOM 517 C CA . GLY A 1 75 ? 41.415 22.836 -57.083 1.00 88.44 75 GLY A CA 1
ATOM 518 C C . GLY A 1 75 ? 40.461 22.006 -56.224 1.00 88.44 75 GLY A C 1
ATOM 519 O O . GLY A 1 75 ? 39.909 22.514 -55.251 1.00 88.44 75 GLY A O 1
ATOM 520 N N . GLY A 1 76 ? 40.249 20.745 -56.593 1.00 86.50 76 GLY A N 1
ATOM 521 C CA . GLY A 1 76 ? 39.269 19.842 -55.983 1.00 86.50 76 GLY A CA 1
ATOM 522 C C . GLY A 1 76 ? 39.713 19.200 -54.667 1.00 86.50 76 GLY A C 1
ATOM 523 O O . GLY A 1 76 ? 39.395 18.038 -54.450 1.00 86.50 76 GLY A O 1
ATOM 524 N N . CYS A 1 77 ? 40.466 19.914 -53.825 1.00 87.56 77 CYS A N 1
ATOM 525 C CA . CYS A 1 77 ? 40.998 19.370 -52.575 1.00 87.56 77 CYS A CA 1
ATOM 526 C C . CYS A 1 77 ? 39.889 18.958 -51.612 1.00 87.56 77 CYS A C 1
ATOM 528 O O . CYS A 1 77 ? 38.967 19.734 -51.340 1.00 87.56 77 CYS A O 1
ATOM 530 N N . VAL A 1 78 ? 40.009 17.749 -51.072 1.00 87.00 78 VAL A N 1
ATOM 531 C CA . VAL A 1 78 ? 39.052 17.206 -50.113 1.00 87.00 78 VAL A CA 1
ATOM 532 C C . VAL A 1 78 ? 39.602 17.393 -48.703 1.00 87.00 78 VAL A C 1
ATOM 534 O O . VAL A 1 78 ? 40.653 16.858 -48.359 1.00 87.00 78 VAL A O 1
ATOM 537 N N . SER A 1 79 ? 38.889 18.163 -47.880 1.00 87.88 79 SER A N 1
ATOM 538 C CA . SER A 1 79 ? 39.137 18.202 -46.435 1.00 87.88 79 SER A CA 1
ATOM 539 C C . SER A 1 79 ? 38.404 17.048 -45.756 1.00 87.88 79 SER A C 1
ATOM 541 O O . SER A 1 79 ? 37.263 16.752 -46.124 1.00 87.88 79 SER A O 1
ATOM 543 N N . GLY A 1 80 ? 39.039 16.391 -44.787 1.00 87.38 80 GLY A N 1
ATOM 544 C CA . GLY A 1 80 ? 38.432 15.267 -44.083 1.00 87.38 80 GLY A CA 1
ATOM 545 C C . GLY A 1 80 ? 39.202 14.806 -42.850 1.00 87.38 80 GLY A C 1
ATOM 546 O O . GLY A 1 80 ? 40.347 15.195 -42.618 1.00 87.38 80 GLY A O 1
ATOM 547 N N . CYS A 1 81 ? 38.537 13.961 -42.065 1.00 90.31 81 CYS A N 1
ATOM 548 C CA . CYS A 1 81 ? 39.099 13.305 -40.890 1.00 90.31 81 CYS A CA 1
ATOM 549 C C . CYS A 1 81 ? 40.089 12.201 -41.296 1.00 90.31 81 CYS A C 1
ATOM 551 O O . CYS A 1 81 ? 39.778 11.401 -42.184 1.00 90.31 81 CYS A O 1
ATOM 553 N N . SER A 1 82 ? 41.242 12.116 -40.621 1.00 88.44 82 SER A N 1
ATOM 554 C CA . SER A 1 82 ? 42.250 11.075 -40.876 1.00 88.44 82 SER A CA 1
ATOM 555 C C . SER A 1 82 ? 42.254 9.923 -39.861 1.00 88.44 82 SER A C 1
ATOM 557 O O . SER A 1 82 ? 42.987 8.951 -40.050 1.00 88.44 82 SER A O 1
ATOM 559 N N . ASP A 1 83 ? 41.428 9.990 -38.812 1.00 88.69 83 ASP A N 1
ATOM 560 C CA . ASP A 1 83 ? 41.320 8.942 -37.792 1.00 88.69 83 ASP A CA 1
ATOM 561 C C . ASP A 1 83 ? 40.460 7.766 -38.287 1.00 88.69 83 ASP A C 1
ATOM 563 O O . ASP A 1 83 ? 39.254 7.908 -38.470 1.00 88.69 83 ASP A O 1
ATOM 567 N N . GLU A 1 84 ? 41.069 6.588 -38.468 1.00 89.50 84 GLU A N 1
ATOM 568 C CA . GLU A 1 84 ? 40.401 5.353 -38.922 1.00 89.50 84 GLU A CA 1
ATOM 569 C C . GLU A 1 84 ? 39.275 4.864 -37.987 1.00 89.50 84 GLU A C 1
ATOM 571 O O . GLU A 1 84 ? 38.496 3.990 -38.371 1.00 89.50 84 GLU A O 1
ATOM 576 N N . SER A 1 85 ? 39.191 5.389 -36.759 1.00 83.94 85 SER A N 1
ATOM 577 C CA . SER A 1 85 ? 38.142 5.065 -35.786 1.00 83.94 85 SER A CA 1
ATOM 578 C C . SER A 1 85 ? 36.937 6.013 -35.813 1.00 83.94 85 SER A C 1
ATOM 580 O O . SER A 1 85 ? 35.929 5.723 -35.164 1.00 83.94 85 SER A O 1
ATOM 582 N N . ALA A 1 86 ? 37.008 7.112 -36.569 1.00 86.94 86 ALA A N 1
ATOM 583 C CA . ALA A 1 86 ? 35.885 8.018 -36.787 1.00 86.94 86 ALA A CA 1
ATOM 584 C C . ALA A 1 86 ? 34.937 7.485 -37.875 1.00 86.94 86 ALA A C 1
ATOM 586 O O . ALA A 1 86 ? 35.357 6.856 -38.847 1.00 86.94 86 ALA A O 1
ATOM 587 N N . GLU A 1 87 ? 33.643 7.779 -37.761 1.00 87.75 87 GLU A N 1
ATOM 588 C CA . GLU A 1 87 ? 32.634 7.368 -38.747 1.00 87.75 87 GLU A CA 1
ATOM 589 C C . GLU A 1 87 ? 32.826 8.040 -40.107 1.00 87.75 87 GLU A C 1
ATOM 591 O O . GLU A 1 87 ? 32.526 7.458 -41.150 1.00 87.75 87 GLU A O 1
ATOM 596 N N . ASN A 1 88 ? 33.324 9.274 -40.095 1.00 87.56 88 ASN A N 1
ATOM 597 C CA . ASN A 1 88 ? 33.570 10.075 -41.286 1.00 87.56 88 ASN A CA 1
ATOM 598 C C . ASN A 1 88 ? 35.053 10.095 -41.694 1.00 87.56 88 ASN A C 1
ATOM 600 O O . ASN A 1 88 ? 35.491 11.027 -42.375 1.00 87.56 88 ASN A O 1
ATOM 604 N N . TYR A 1 89 ? 35.813 9.069 -41.293 1.00 91.06 89 TYR A N 1
ATOM 605 C CA . TYR A 1 89 ? 37.160 8.816 -41.794 1.00 91.06 89 TYR A CA 1
ATOM 606 C C . TYR A 1 89 ? 37.201 8.882 -43.325 1.00 91.06 89 TYR A C 1
ATOM 608 O O . TYR A 1 89 ? 36.410 8.230 -44.014 1.00 91.06 89 TYR A O 1
ATOM 616 N N . ASN A 1 90 ? 38.158 9.634 -43.865 1.00 88.62 90 ASN A N 1
ATOM 617 C CA . ASN A 1 90 ? 38.384 9.726 -45.297 1.00 88.62 90 ASN A CA 1
ATOM 618 C C . ASN A 1 90 ? 39.861 9.485 -45.628 1.00 88.62 90 ASN A C 1
ATOM 620 O O . ASN A 1 90 ? 40.698 10.375 -45.489 1.00 88.62 90 ASN A O 1
ATOM 624 N N . ALA A 1 91 ? 40.158 8.285 -46.133 1.00 89.56 91 ALA A N 1
ATOM 625 C CA . ALA A 1 91 ? 41.498 7.901 -46.580 1.00 89.56 91 ALA A CA 1
ATOM 626 C C . ALA A 1 91 ? 42.043 8.776 -47.726 1.00 89.56 91 ALA A C 1
ATOM 628 O O . ALA A 1 91 ? 43.256 8.839 -47.915 1.00 89.56 91 ALA A O 1
ATOM 629 N N . ASP A 1 92 ? 41.157 9.440 -48.474 1.00 86.75 92 ASP A N 1
ATOM 630 C CA . ASP A 1 92 ? 41.483 10.290 -49.620 1.00 86.75 92 ASP A CA 1
ATOM 631 C C . ASP A 1 92 ? 41.519 11.793 -49.246 1.00 86.75 92 ASP A C 1
ATOM 633 O O . ASP A 1 92 ? 41.458 12.647 -50.128 1.00 86.75 92 ASP A O 1
ATOM 637 N N . ALA A 1 93 ? 41.569 12.150 -47.954 1.00 86.19 93 ALA A N 1
ATOM 638 C CA . ALA A 1 93 ? 41.659 13.546 -47.520 1.00 86.19 93 ALA A CA 1
ATOM 639 C C . ALA A 1 93 ? 43.015 14.172 -47.905 1.00 86.19 93 ALA A C 1
ATOM 641 O O . ALA A 1 93 ? 44.068 13.776 -47.405 1.00 86.19 93 ALA A O 1
ATOM 642 N N . ASP A 1 94 ? 42.981 15.196 -48.759 1.00 85.06 94 ASP A N 1
ATOM 643 C CA . ASP A 1 94 ? 44.156 15.993 -49.130 1.00 85.06 94 ASP A CA 1
ATOM 644 C C . ASP A 1 94 ? 44.538 16.990 -48.023 1.00 85.06 94 ASP A C 1
ATOM 646 O O . ASP A 1 94 ? 45.702 17.362 -47.870 1.00 85.06 94 ASP A O 1
ATOM 650 N N . ILE A 1 95 ? 43.539 17.438 -47.256 1.00 85.88 95 ILE A N 1
ATOM 651 C CA . ILE A 1 95 ? 43.692 18.318 -46.097 1.00 85.88 95 ILE A CA 1
ATOM 652 C C . ILE A 1 95 ? 43.207 17.548 -44.874 1.00 85.88 95 ILE A C 1
ATOM 654 O O . ILE A 1 95 ? 42.009 17.318 -44.710 1.00 85.88 95 ILE A O 1
ATOM 658 N N . VAL A 1 96 ? 44.152 17.158 -44.020 1.00 86.50 96 VAL A N 1
ATOM 659 C CA . VAL A 1 96 ? 43.849 16.499 -42.748 1.00 86.50 96 VAL A CA 1
ATOM 660 C C . VAL A 1 96 ? 43.384 17.545 -41.742 1.00 86.50 96 VAL A C 1
ATOM 662 O O . VAL A 1 96 ? 44.162 18.408 -41.329 1.00 86.50 96 VAL A O 1
ATOM 665 N N . ASP A 1 97 ? 42.122 17.447 -41.339 1.00 84.81 97 ASP A N 1
ATOM 666 C CA . ASP A 1 97 ? 41.545 18.239 -40.258 1.00 84.81 97 ASP A CA 1
ATOM 667 C C . ASP A 1 97 ? 40.788 17.315 -39.300 1.00 84.81 97 ASP A C 1
ATOM 669 O O . ASP A 1 97 ? 39.593 17.058 -39.446 1.00 84.81 97 ASP A O 1
ATOM 673 N N . ASP A 1 98 ? 41.499 16.810 -38.292 1.00 84.06 98 ASP A N 1
ATOM 674 C CA . ASP A 1 98 ? 40.927 15.875 -37.319 1.00 84.06 98 ASP A CA 1
ATOM 675 C C . ASP A 1 98 ? 39.907 16.539 -36.376 1.00 84.06 98 ASP A C 1
ATOM 677 O O . ASP A 1 98 ? 39.224 15.855 -35.614 1.00 84.06 98 ASP A O 1
ATOM 681 N N . SER A 1 99 ? 39.739 17.868 -36.435 1.00 84.81 99 SER A N 1
ATOM 682 C CA . SER A 1 99 ? 38.624 18.532 -35.751 1.00 84.81 99 SER A CA 1
ATOM 683 C C . SER A 1 99 ? 37.274 18.272 -36.429 1.00 84.81 99 SER A C 1
ATOM 685 O O . SER A 1 99 ? 36.232 18.483 -35.808 1.00 84.81 99 SER A O 1
ATOM 687 N N . LEU A 1 100 ? 37.290 17.774 -37.672 1.00 84.56 100 LEU A N 1
ATOM 688 C CA . LEU A 1 100 ? 36.106 17.335 -38.406 1.00 84.56 100 LEU A CA 1
ATOM 689 C C . LEU A 1 100 ? 35.683 15.904 -38.054 1.00 84.56 100 LEU A C 1
ATOM 691 O O . LEU A 1 100 ? 34.631 15.483 -38.521 1.00 84.56 100 LEU A O 1
ATOM 695 N N . CYS A 1 101 ? 36.471 15.144 -37.284 1.00 88.75 101 CYS A N 1
ATOM 696 C CA . CYS A 1 101 ? 36.161 13.748 -36.973 1.00 88.75 101 CYS A CA 1
ATOM 697 C C . CYS A 1 101 ? 34.864 13.609 -36.161 1.00 88.75 101 CYS A C 1
ATOM 699 O O . CYS A 1 101 ? 34.713 14.189 -35.084 1.00 88.75 101 CYS A O 1
ATOM 701 N N . GLU A 1 102 ? 33.947 12.787 -36.665 1.00 84.94 102 GLU A N 1
ATOM 702 C CA . GLU A 1 102 ? 32.701 12.409 -36.008 1.00 84.94 102 GLU A CA 1
ATOM 703 C C . GLU A 1 102 ? 32.845 10.986 -35.465 1.00 84.94 102 GLU A C 1
ATOM 705 O O . GLU A 1 102 ? 33.106 10.045 -36.213 1.00 84.94 102 GLU A O 1
ATOM 710 N N . TYR A 1 103 ? 32.693 10.824 -34.152 1.00 83.06 103 TYR A N 1
ATOM 711 C CA . TYR A 1 103 ? 32.753 9.523 -33.488 1.00 83.06 103 TYR A CA 1
ATOM 712 C C . TYR A 1 103 ? 31.356 9.100 -33.050 1.00 83.06 103 TYR A C 1
ATOM 714 O O . TYR A 1 103 ? 30.604 9.922 -32.513 1.00 83.06 103 TYR A O 1
ATOM 722 N N . LEU A 1 104 ? 31.044 7.810 -33.202 1.00 75.62 104 LEU A N 1
ATOM 723 C CA . LEU A 1 104 ? 29.834 7.231 -32.630 1.00 75.62 104 LEU A CA 1
ATOM 724 C C . LEU A 1 104 ? 29.867 7.442 -31.116 1.00 75.62 104 LEU A C 1
ATOM 726 O O . LEU A 1 104 ? 30.797 7.007 -30.430 1.00 75.62 104 LEU A O 1
ATOM 730 N N . LEU A 1 105 ? 28.853 8.110 -30.576 1.00 78.56 105 LEU A N 1
ATOM 731 C CA . LEU A 1 105 ? 28.724 8.252 -29.134 1.00 78.56 105 LEU A CA 1
ATOM 732 C C . LEU A 1 105 ? 28.269 6.906 -28.575 1.00 78.56 105 LEU A C 1
ATOM 734 O O . LEU A 1 105 ? 27.095 6.573 -28.681 1.00 78.56 105 LEU A O 1
ATOM 738 N N . ILE A 1 106 ? 29.189 6.117 -28.018 1.00 83.00 106 ILE A N 1
ATOM 739 C CA . ILE A 1 106 ? 28.847 4.853 -27.359 1.00 83.00 106 ILE A CA 1
ATOM 740 C C . ILE A 1 106 ? 28.115 5.181 -26.057 1.00 83.00 106 ILE A C 1
ATOM 742 O O . ILE A 1 106 ? 28.690 5.749 -25.127 1.00 83.00 106 ILE A O 1
ATOM 746 N N . VAL A 1 107 ? 26.840 4.813 -26.006 1.00 88.25 107 VAL A N 1
ATOM 747 C CA . VAL A 1 107 ? 26.045 4.798 -24.782 1.00 88.25 107 VAL A CA 1
ATOM 748 C C . VAL A 1 107 ? 25.967 3.344 -24.342 1.00 88.25 107 VAL A C 1
ATOM 750 O O . VAL A 1 107 ? 25.224 2.549 -24.922 1.00 88.25 107 VAL A O 1
ATOM 753 N N . GLU A 1 108 ? 26.768 2.985 -23.342 1.00 92.06 108 GLU A N 1
ATOM 754 C CA . GLU A 1 108 ? 26.644 1.685 -22.685 1.00 92.06 108 GLU A CA 1
ATOM 755 C C . GLU A 1 108 ? 25.404 1.670 -21.783 1.00 92.06 108 GLU A C 1
ATOM 757 O O . GLU A 1 108 ? 25.141 2.611 -21.026 1.00 92.06 108 GLU A O 1
ATOM 762 N N . GLY A 1 109 ? 24.641 0.585 -21.845 1.00 94.94 109 GLY A N 1
ATOM 763 C CA . GLY A 1 109 ? 23.502 0.366 -20.964 1.00 94.94 109 GLY A CA 1
ATOM 764 C C . GLY A 1 109 ? 22.733 -0.892 -21.335 1.00 94.94 109 GLY A C 1
ATOM 765 O O . GLY A 1 109 ? 22.876 -1.418 -22.435 1.00 94.94 109 GLY A O 1
ATOM 766 N N . CYS A 1 110 ? 21.917 -1.382 -20.406 1.00 96.56 110 CYS A N 1
ATOM 767 C CA . CYS A 1 110 ? 21.057 -2.522 -20.684 1.00 96.56 110 CYS A CA 1
ATOM 768 C C . CYS A 1 110 ? 20.024 -2.143 -21.754 1.00 96.56 110 CYS A C 1
ATOM 770 O O . CYS A 1 110 ? 19.298 -1.157 -21.593 1.00 96.56 110 CYS A O 1
ATOM 772 N N . MET A 1 111 ? 19.945 -2.930 -22.829 1.00 94.81 111 MET A N 1
ATOM 773 C CA . MET A 1 111 ? 18.998 -2.695 -23.928 1.00 94.81 111 MET A CA 1
ATOM 774 C C . MET A 1 111 ? 17.658 -3.433 -23.746 1.00 94.81 111 MET A C 1
ATOM 776 O O . MET A 1 111 ? 16.739 -3.230 -24.541 1.00 94.81 111 MET A O 1
ATOM 780 N N . ASP A 1 112 ? 17.521 -4.272 -22.713 1.00 94.50 112 ASP A N 1
ATOM 781 C CA . ASP A 1 112 ? 16.273 -4.972 -22.383 1.00 94.50 112 ASP A CA 1
ATOM 782 C C . ASP A 1 112 ? 15.320 -4.053 -21.606 1.00 94.50 112 ASP A C 1
ATOM 784 O O . ASP A 1 112 ? 15.605 -3.658 -20.475 1.00 94.50 112 ASP A O 1
ATOM 788 N N . ALA A 1 113 ? 14.167 -3.738 -22.202 1.00 92.31 113 ALA A N 1
ATOM 789 C CA . ALA A 1 113 ? 13.138 -2.886 -21.603 1.00 92.31 113 ALA A CA 1
ATOM 790 C C . ALA A 1 113 ? 12.524 -3.461 -20.311 1.00 92.31 113 ALA A C 1
ATOM 792 O O . ALA A 1 113 ? 11.886 -2.727 -19.559 1.00 92.31 113 ALA A O 1
ATOM 793 N N . SER A 1 114 ? 12.717 -4.754 -20.050 1.00 90.06 114 SER A N 1
ATOM 794 C CA . SER A 1 114 ? 12.231 -5.455 -18.857 1.00 90.06 114 SER A CA 1
ATOM 795 C C . SER A 1 114 ? 13.199 -5.347 -17.672 1.00 90.06 114 SER A C 1
ATOM 797 O O . SER A 1 114 ? 12.874 -5.786 -16.569 1.00 90.06 114 SER A O 1
ATOM 799 N N . ALA A 1 115 ? 14.405 -4.810 -17.880 1.00 94.75 115 ALA A N 1
ATOM 800 C CA . ALA A 1 115 ? 15.421 -4.686 -16.843 1.00 94.75 115 ALA A CA 1
ATOM 801 C C . ALA A 1 115 ? 15.285 -3.386 -16.037 1.00 94.75 115 ALA A C 1
ATOM 803 O O . ALA A 1 115 ? 14.925 -2.325 -16.543 1.00 94.75 115 ALA A O 1
ATOM 804 N N . CYS A 1 116 ? 15.691 -3.440 -14.774 1.00 95.31 116 CYS A N 1
ATOM 805 C CA . CYS A 1 116 ? 15.651 -2.317 -13.840 1.00 95.31 116 CYS A CA 1
ATOM 806 C C . CYS A 1 116 ? 16.638 -1.194 -14.159 1.00 95.31 116 CYS A C 1
ATOM 808 O O . CYS A 1 116 ? 16.441 -0.056 -13.740 1.00 95.31 116 CYS A O 1
ATOM 810 N N . ASN A 1 117 ? 17.712 -1.506 -14.880 1.00 94.25 117 ASN A N 1
ATOM 811 C CA . ASN A 1 117 ? 18.706 -0.547 -15.354 1.00 94.25 117 ASN A CA 1
ATOM 812 C C . ASN A 1 117 ? 18.633 -0.346 -16.876 1.00 94.25 117 ASN A C 1
ATOM 814 O O . ASN A 1 117 ? 19.649 -0.020 -17.495 1.00 94.25 117 ASN A O 1
ATOM 818 N N . TYR A 1 118 ? 17.453 -0.560 -17.470 1.00 96.12 118 TYR A N 1
ATOM 819 C CA . TYR A 1 118 ? 17.205 -0.291 -18.881 1.00 96.12 118 TYR A CA 1
ATOM 820 C C . TYR A 1 118 ? 17.592 1.144 -19.256 1.00 96.12 118 TYR A C 1
ATOM 822 O O . TYR A 1 118 ? 17.237 2.107 -18.572 1.00 96.12 118 TYR A O 1
ATOM 830 N N . ASN A 1 119 ? 18.295 1.284 -20.377 1.00 94.94 119 ASN A N 1
ATOM 831 C CA . ASN A 1 119 ? 18.662 2.564 -20.954 1.00 94.94 119 ASN A CA 1
ATOM 832 C C . ASN A 1 119 ? 18.214 2.616 -22.421 1.00 94.94 119 ASN A C 1
ATOM 834 O O . ASN A 1 119 ? 18.828 2.003 -23.290 1.00 94.94 119 ASN A O 1
ATOM 838 N N . ALA A 1 120 ? 17.167 3.395 -22.706 1.00 95.25 120 ALA A N 1
ATOM 839 C CA . ALA A 1 120 ? 16.624 3.558 -24.057 1.00 95.25 120 ALA A CA 1
ATOM 840 C C . ALA A 1 120 ? 17.584 4.244 -25.044 1.00 95.25 120 ALA A C 1
ATOM 842 O O . ALA A 1 120 ? 17.396 4.143 -26.254 1.00 95.25 120 ALA A O 1
ATOM 843 N N . GLU A 1 121 ? 18.593 4.951 -24.535 1.00 93.12 121 GLU A N 1
ATOM 844 C CA . GLU A 1 121 ? 19.619 5.614 -25.340 1.00 93.12 121 GLU A CA 1
ATOM 845 C C . GLU A 1 121 ? 20.827 4.705 -25.588 1.00 93.12 121 GLU A C 1
ATOM 847 O O . GLU A 1 121 ? 21.700 5.067 -26.379 1.00 93.12 121 GLU A O 1
ATOM 852 N N . ALA A 1 122 ? 20.892 3.539 -24.929 1.00 92.44 122 ALA A N 1
ATOM 853 C CA . ALA A 1 122 ? 21.987 2.605 -25.112 1.00 92.44 122 ALA A CA 1
ATOM 854 C C . ALA A 1 122 ? 22.064 2.153 -26.571 1.00 92.44 122 ALA A C 1
ATOM 856 O O . ALA A 1 122 ? 21.071 1.756 -27.179 1.00 92.44 122 ALA A O 1
ATOM 857 N N . ASN A 1 123 ? 23.272 2.198 -27.122 1.00 89.12 123 ASN A N 1
ATOM 858 C CA . ASN A 1 123 ? 23.604 1.624 -28.425 1.00 89.12 123 ASN A CA 1
ATOM 859 C C . ASN A 1 123 ? 24.663 0.520 -28.317 1.00 89.12 123 ASN A C 1
ATOM 861 O O . ASN A 1 123 ? 25.051 -0.064 -29.327 1.00 89.12 123 ASN A O 1
ATOM 865 N N . THR A 1 124 ? 25.106 0.233 -27.093 1.00 90.75 124 THR A N 1
ATOM 866 C CA . THR A 1 124 ? 26.003 -0.863 -26.749 1.00 90.75 124 THR A CA 1
ATOM 867 C C . THR A 1 124 ? 25.451 -1.562 -25.512 1.00 90.75 124 THR A C 1
ATOM 869 O O . THR A 1 124 ? 25.245 -0.921 -24.480 1.00 90.75 124 THR A O 1
ATOM 872 N N . ASP A 1 125 ? 25.197 -2.865 -25.637 1.00 92.44 125 ASP A N 1
ATOM 873 C CA . ASP A 1 125 ? 24.597 -3.675 -24.576 1.00 92.44 125 ASP A CA 1
ATOM 874 C C . ASP A 1 125 ? 25.546 -3.835 -23.380 1.00 92.44 125 ASP A C 1
ATOM 876 O O . ASP A 1 125 ? 26.749 -4.062 -23.544 1.00 92.44 125 ASP A O 1
ATOM 880 N N . ALA A 1 126 ? 24.992 -3.723 -22.176 1.00 92.81 126 ALA A N 1
ATOM 881 C CA . ALA A 1 126 ? 25.696 -3.873 -20.908 1.00 92.81 126 ALA A CA 1
ATOM 882 C C . ALA A 1 126 ? 24.911 -4.795 -19.963 1.00 92.81 126 ALA A C 1
ATOM 884 O O . ALA A 1 126 ? 23.761 -5.138 -20.218 1.00 92.81 126 ALA A O 1
ATOM 885 N N . GLU A 1 127 ? 25.529 -5.186 -18.846 1.00 95.69 127 GLU A N 1
ATOM 886 C CA . GLU A 1 127 ? 24.907 -6.070 -17.850 1.00 95.69 127 GLU A CA 1
ATOM 887 C C . GLU A 1 127 ? 23.537 -5.542 -17.379 1.00 95.69 127 GLU A C 1
ATOM 889 O O . GLU A 1 127 ? 23.421 -4.424 -16.863 1.00 95.69 127 GLU A O 1
ATOM 894 N N . CYS A 1 128 ? 22.503 -6.369 -17.541 1.00 95.62 128 CYS A N 1
ATOM 895 C CA . CYS A 1 128 ? 21.132 -6.080 -17.133 1.00 95.62 128 CYS A CA 1
ATOM 896 C C . CYS A 1 128 ? 20.850 -6.619 -15.726 1.00 95.62 128 CYS A C 1
ATOM 898 O O . CYS A 1 128 ? 21.121 -7.780 -15.416 1.00 95.62 128 CYS A O 1
ATOM 900 N N . THR A 1 129 ? 20.236 -5.786 -14.892 1.00 94.88 129 THR A N 1
ATOM 901 C CA . THR A 1 129 ? 19.753 -6.150 -13.559 1.00 94.88 129 THR A CA 1
ATOM 902 C C . THR A 1 129 ? 18.238 -6.255 -13.605 1.00 94.88 129 THR A C 1
ATOM 904 O O . THR A 1 129 ? 17.572 -5.311 -14.020 1.00 94.88 129 THR A O 1
ATOM 907 N N . TYR A 1 130 ? 17.687 -7.374 -13.143 1.00 92.69 130 TYR A N 1
ATOM 908 C CA . TYR A 1 130 ? 16.243 -7.608 -13.089 1.00 92.69 130 TYR A CA 1
ATOM 909 C C . TYR A 1 130 ? 15.754 -7.588 -11.646 1.00 92.69 130 TYR A C 1
ATOM 911 O O . TYR A 1 130 ? 16.526 -7.855 -10.721 1.00 92.69 130 TYR A O 1
ATOM 919 N N . ALA A 1 131 ? 14.473 -7.280 -11.465 1.00 91.50 131 ALA A N 1
ATOM 920 C CA . ALA A 1 131 ? 13.838 -7.399 -10.166 1.00 91.50 131 ALA A CA 1
ATOM 921 C C . ALA A 1 131 ? 13.785 -8.873 -9.736 1.00 91.50 131 ALA A C 1
ATOM 923 O O . ALA A 1 131 ? 13.712 -9.784 -10.568 1.00 91.50 131 ALA A O 1
ATOM 924 N N . GLU A 1 132 ? 13.833 -9.114 -8.427 1.00 90.44 132 GLU A N 1
ATOM 925 C CA . GLU A 1 132 ? 13.570 -10.448 -7.894 1.00 90.44 132 GLU A CA 1
ATOM 926 C C . GLU A 1 132 ? 12.102 -10.829 -8.145 1.00 90.44 132 GLU A C 1
ATOM 928 O O . GLU A 1 132 ? 11.224 -9.970 -8.211 1.00 90.44 132 GLU A O 1
ATOM 933 N N . ALA A 1 133 ? 11.814 -12.122 -8.310 1.00 85.25 133 ALA A N 1
ATOM 934 C CA . ALA A 1 133 ? 10.448 -12.574 -8.567 1.00 85.25 133 ALA A CA 1
ATOM 935 C C . ALA A 1 133 ? 9.513 -12.160 -7.416 1.00 85.25 133 ALA A C 1
ATOM 937 O O . ALA A 1 133 ? 9.765 -12.516 -6.265 1.00 85.25 133 ALA A O 1
ATOM 938 N N . GLY A 1 134 ? 8.437 -11.437 -7.738 1.00 86.81 134 GLY A N 1
ATOM 939 C CA . GLY A 1 134 ? 7.516 -10.871 -6.744 1.00 86.81 134 GLY A CA 1
ATOM 940 C C . GLY A 1 134 ? 7.947 -9.513 -6.182 1.00 86.81 134 GLY A C 1
ATOM 941 O O . GLY A 1 134 ? 7.327 -9.041 -5.236 1.00 86.81 134 GLY A O 1
ATOM 942 N N . PHE A 1 135 ? 8.971 -8.872 -6.752 1.00 91.19 135 PHE A N 1
ATOM 943 C CA . PHE A 1 135 ? 9.413 -7.532 -6.371 1.00 91.19 135 PHE A CA 1
ATOM 944 C C . PHE A 1 135 ? 9.483 -6.597 -7.581 1.00 91.19 135 PHE A C 1
ATOM 946 O O . PHE A 1 135 ? 9.627 -7.039 -8.721 1.00 91.19 135 PHE A O 1
ATOM 953 N N . ASP A 1 136 ? 9.397 -5.292 -7.330 1.00 90.50 136 ASP A N 1
ATOM 954 C CA . ASP A 1 136 ? 9.720 -4.265 -8.318 1.00 90.50 136 ASP A CA 1
ATOM 955 C C . ASP A 1 136 ? 11.226 -3.926 -8.324 1.00 90.50 136 ASP A C 1
ATOM 957 O O . ASP A 1 136 ? 12.026 -4.413 -7.520 1.00 90.50 136 ASP A O 1
ATOM 961 N N . CYS A 1 137 ? 11.633 -3.042 -9.233 1.00 92.12 137 CYS A N 1
ATOM 962 C CA . CYS A 1 137 ? 13.020 -2.590 -9.353 1.00 92.12 137 CYS A CA 1
ATOM 963 C C . CYS A 1 137 ? 13.523 -1.720 -8.190 1.00 92.12 137 CYS A C 1
ATOM 965 O O . CYS A 1 137 ? 14.724 -1.458 -8.099 1.00 92.12 137 CYS A O 1
ATOM 967 N N . ALA A 1 138 ? 12.628 -1.262 -7.313 1.00 92.75 138 ALA A N 1
ATOM 968 C CA . ALA A 1 138 ? 12.967 -0.576 -6.073 1.00 92.75 138 ALA A CA 1
ATOM 969 C C . ALA A 1 138 ? 13.049 -1.544 -4.874 1.00 92.75 138 ALA A C 1
ATOM 971 O O . ALA A 1 138 ? 13.430 -1.119 -3.782 1.00 92.75 138 ALA A O 1
ATOM 972 N N . GLY A 1 139 ? 12.754 -2.833 -5.078 1.00 91.38 139 GLY A N 1
ATOM 973 C CA . GLY A 1 139 ? 12.752 -3.861 -4.042 1.00 91.38 139 GLY A CA 1
ATOM 974 C C . GLY A 1 139 ? 11.471 -3.897 -3.207 1.00 91.38 139 GLY A C 1
ATOM 975 O O . GLY A 1 139 ? 11.485 -4.463 -2.115 1.00 91.38 139 GLY A O 1
ATOM 976 N N . ASN A 1 140 ? 10.379 -3.295 -3.680 1.00 91.62 140 ASN A N 1
ATOM 977 C CA . ASN A 1 140 ? 9.074 -3.399 -3.036 1.00 91.62 140 ASN A CA 1
ATOM 978 C C . ASN A 1 140 ? 8.395 -4.701 -3.453 1.00 91.62 140 ASN A C 1
ATOM 980 O O . ASN A 1 140 ? 8.417 -5.053 -4.631 1.00 91.62 140 ASN A O 1
ATOM 984 N N . GLU A 1 141 ? 7.772 -5.394 -2.502 1.00 94.06 141 GLU A N 1
ATOM 985 C CA . GLU A 1 141 ? 6.968 -6.579 -2.799 1.00 94.06 141 GLU A CA 1
ATOM 986 C C . GLU A 1 141 ? 5.758 -6.181 -3.653 1.00 94.06 141 GLU A C 1
ATOM 988 O O . GLU A 1 141 ? 5.055 -5.214 -3.346 1.00 94.06 141 GLU A O 1
ATOM 993 N N . ILE A 1 142 ? 5.529 -6.918 -4.737 1.00 93.31 142 ILE A N 1
ATOM 994 C CA . ILE A 1 142 ? 4.403 -6.724 -5.644 1.00 93.31 142 ILE A CA 1
ATOM 995 C C . ILE A 1 142 ? 3.519 -7.961 -5.664 1.00 93.31 142 ILE A C 1
ATOM 997 O O . ILE A 1 142 ? 3.985 -9.101 -5.670 1.00 93.31 142 ILE A O 1
ATOM 1001 N N . ALA A 1 143 ? 2.222 -7.713 -5.735 1.00 92.44 143 ALA A N 1
ATOM 1002 C CA . ALA A 1 143 ? 1.228 -8.711 -6.067 1.00 92.44 143 ALA A CA 1
ATOM 1003 C C . ALA A 1 143 ? 0.591 -8.337 -7.405 1.00 92.44 143 ALA A C 1
ATOM 1005 O O . ALA A 1 143 ? 0.708 -7.209 -7.887 1.00 92.44 143 ALA A O 1
ATOM 1006 N N . CYS A 1 144 ? -0.072 -9.310 -8.013 1.00 93.00 144 CYS A N 1
ATOM 1007 C CA . CYS A 1 144 ? -0.792 -9.113 -9.254 1.00 93.00 144 CYS A CA 1
ATOM 1008 C C . CYS A 1 144 ? -2.257 -9.488 -9.045 1.00 93.00 144 CYS A C 1
ATOM 1010 O O . CYS A 1 144 ? -2.556 -10.507 -8.415 1.00 93.00 144 CYS A O 1
ATOM 1012 N N . ALA A 1 145 ? -3.151 -8.656 -9.570 1.00 94.50 145 ALA A N 1
ATOM 1013 C CA . ALA A 1 145 ? -4.576 -8.930 -9.646 1.00 94.50 145 ALA A CA 1
ATOM 1014 C C . ALA A 1 145 ? -4.982 -9.207 -11.099 1.00 94.50 145 ALA A C 1
ATOM 1016 O O . ALA A 1 145 ? -4.627 -8.446 -12.001 1.00 94.50 145 ALA A O 1
ATOM 1017 N N . ASP A 1 146 ? -5.738 -10.285 -11.316 1.00 96.44 146 ASP A N 1
ATOM 1018 C CA . ASP A 1 146 ? -6.347 -10.561 -12.616 1.00 96.44 146 ASP A CA 1
ATOM 1019 C C . ASP A 1 146 ? -7.340 -9.435 -12.965 1.00 96.44 146 ASP A C 1
ATOM 1021 O O . ASP A 1 146 ? -8.110 -8.979 -12.114 1.00 96.44 146 ASP A O 1
ATOM 1025 N N . THR A 1 147 ? -7.330 -8.985 -14.218 1.00 96.94 147 THR A N 1
ATOM 1026 C CA . THR A 1 147 ? -8.155 -7.870 -14.718 1.00 96.94 147 THR A CA 1
ATOM 1027 C C . THR A 1 147 ? -9.210 -8.320 -15.724 1.00 96.94 147 THR A C 1
ATOM 1029 O O . THR A 1 147 ? -9.848 -7.486 -16.373 1.00 96.94 147 THR A O 1
ATOM 1032 N N . ASP A 1 148 ? -9.450 -9.632 -15.818 1.00 95.50 148 ASP A N 1
ATOM 1033 C CA . ASP A 1 148 ? -10.473 -10.209 -16.692 1.00 95.50 148 ASP A CA 1
ATOM 1034 C C . ASP A 1 148 ? -11.882 -9.690 -16.366 1.00 95.50 148 ASP A C 1
ATOM 1036 O O . ASP A 1 148 ? -12.722 -9.606 -17.253 1.00 95.50 148 ASP A O 1
ATOM 1040 N N . ASN A 1 149 ? -12.153 -9.268 -15.123 1.00 94.56 149 ASN A N 1
ATOM 1041 C CA . ASN A 1 149 ? -13.429 -8.666 -14.707 1.00 94.56 149 ASN A CA 1
ATOM 1042 C C . ASN A 1 149 ? -14.657 -9.518 -15.102 1.00 94.56 149 ASN A C 1
ATOM 1044 O O . ASN A 1 149 ? -15.745 -9.000 -15.370 1.00 94.56 149 ASN A O 1
ATOM 1048 N N . GLY A 1 150 ? -14.485 -10.843 -15.116 1.00 94.31 150 GLY A N 1
ATOM 1049 C CA . GLY A 1 150 ? -15.503 -11.809 -15.530 1.00 94.31 150 GLY A CA 1
ATOM 1050 C C . GLY A 1 150 ? -15.558 -12.106 -17.032 1.00 94.31 150 GLY A C 1
ATOM 1051 O O . GLY A 1 150 ? -16.412 -12.898 -17.431 1.00 94.31 150 GLY A O 1
ATOM 1052 N N . ALA A 1 151 ? -14.679 -11.515 -17.846 1.00 97.25 151 ALA A N 1
ATOM 1053 C CA . ALA A 1 151 ? -14.399 -11.991 -19.196 1.00 97.25 151 ALA A CA 1
ATOM 1054 C C . ALA A 1 151 ? -13.812 -13.408 -19.140 1.00 97.25 151 ALA A C 1
ATOM 1056 O O . ALA A 1 151 ? -13.160 -13.805 -18.172 1.00 97.25 151 ALA A O 1
ATOM 1057 N N . THR A 1 152 ? -14.079 -14.189 -20.175 1.00 97.75 152 THR A N 1
ATOM 1058 C CA . THR A 1 152 ? -13.669 -15.590 -20.267 1.00 97.75 152 THR A CA 1
ATOM 1059 C C . THR A 1 152 ? -13.273 -15.900 -21.689 1.00 97.75 152 THR A C 1
ATOM 1061 O O . THR A 1 152 ? -13.793 -15.275 -22.604 1.00 97.75 152 THR A O 1
ATOM 1064 N N . ASP A 1 153 ? -12.461 -16.930 -21.872 1.00 97.50 153 ASP A N 1
ATOM 1065 C CA . ASP A 1 153 ? -12.174 -17.468 -23.194 1.00 97.50 153 ASP A CA 1
ATOM 1066 C C . ASP A 1 153 ? -13.439 -18.051 -23.895 1.00 97.50 153 ASP A C 1
ATOM 1068 O O . ASP A 1 153 ? -14.512 -18.181 -23.280 1.00 97.50 153 ASP A O 1
ATOM 1072 N N . PRO A 1 154 ? -13.341 -18.505 -25.164 1.00 97.38 154 PRO A N 1
ATOM 1073 C CA . PRO A 1 154 ? -14.455 -19.098 -25.910 1.00 97.38 154 PRO A CA 1
ATOM 1074 C C . PRO A 1 154 ? -15.083 -20.355 -25.292 1.00 97.38 154 PRO A C 1
ATOM 1076 O O . PRO A 1 154 ? -16.137 -20.808 -25.757 1.00 97.38 154 PRO A O 1
ATOM 1079 N N . TYR A 1 155 ? -14.435 -20.964 -24.299 1.00 96.81 155 TYR A N 1
ATOM 1080 C CA . TYR A 1 155 ? -14.904 -22.144 -23.578 1.00 96.81 155 TYR A CA 1
ATOM 1081 C C . TYR A 1 155 ? -15.527 -21.793 -22.219 1.00 96.81 155 TYR A C 1
ATOM 1083 O O . TYR A 1 155 ? -16.132 -22.669 -21.591 1.00 96.81 155 TYR A O 1
ATOM 1091 N N . GLY A 1 156 ? -15.491 -20.517 -21.821 1.00 96.31 156 GLY A N 1
ATOM 1092 C CA . GLY A 1 156 ? -16.018 -20.017 -20.554 1.00 96.31 156 GLY A CA 1
ATOM 1093 C C . GLY A 1 156 ? -15.006 -20.065 -19.409 1.00 96.31 156 GLY A C 1
ATOM 1094 O O . GLY A 1 156 ? -15.412 -19.990 -18.247 1.00 96.31 156 GLY A O 1
ATOM 1095 N N . ASP A 1 157 ? -13.716 -20.205 -19.717 1.00 97.00 157 ASP A N 1
ATOM 1096 C CA . ASP A 1 157 ? -12.630 -20.279 -18.747 1.00 97.00 157 ASP A CA 1
ATOM 1097 C C . ASP A 1 157 ? -11.959 -18.897 -18.582 1.00 97.00 157 ASP A C 1
ATOM 1099 O O . ASP A 1 157 ? -11.397 -18.344 -19.524 1.00 97.00 157 ASP A O 1
ATOM 1103 N N . GLY A 1 158 ? -12.036 -18.318 -17.377 1.00 96.31 158 GLY A N 1
ATOM 1104 C CA . GLY A 1 158 ? -11.362 -17.055 -17.014 1.00 96.31 158 GLY A CA 1
ATOM 1105 C C . GLY A 1 158 ? -9.975 -17.267 -16.390 1.00 96.31 158 GLY A C 1
ATOM 1106 O O . GLY A 1 158 ? -9.481 -18.399 -16.313 1.00 96.31 158 GLY A O 1
ATOM 1107 N N . CYS A 1 159 ? -9.351 -16.214 -15.852 1.00 97.12 159 CYS A N 1
ATOM 1108 C CA . CYS A 1 159 ? -7.975 -16.288 -15.333 1.00 97.12 159 CYS A CA 1
ATOM 1109 C C . CYS A 1 159 ? -7.790 -17.331 -14.214 1.00 97.12 159 CYS A C 1
ATOM 1111 O O . CYS A 1 159 ? -6.764 -18.015 -14.140 1.00 97.12 159 CYS A O 1
ATOM 1113 N N . ALA A 1 160 ? -8.829 -17.571 -13.406 1.00 96.00 160 ALA A N 1
ATOM 1114 C CA . ALA A 1 160 ? -8.830 -18.623 -12.390 1.00 96.00 160 ALA A CA 1
ATOM 1115 C C . ALA A 1 160 ? -8.570 -20.036 -12.959 1.00 96.00 160 ALA A C 1
ATOM 1117 O O . ALA A 1 160 ? -7.947 -20.868 -12.293 1.00 96.00 160 ALA A O 1
ATOM 1118 N N . ALA A 1 161 ? -9.021 -20.327 -14.184 1.00 96.44 161 ALA A N 1
ATOM 1119 C CA . ALA A 1 161 ? -8.742 -21.597 -14.853 1.00 96.44 161 ALA A CA 1
ATOM 1120 C C . ALA A 1 161 ? -7.283 -21.664 -15.331 1.00 96.44 161 ALA A C 1
ATOM 1122 O O . ALA A 1 161 ? -6.610 -22.679 -15.131 1.00 96.44 161 ALA A O 1
ATOM 1123 N N . TYR A 1 162 ? -6.766 -20.559 -15.868 1.00 96.12 162 TYR A N 1
ATOM 1124 C CA . TYR A 1 162 ? -5.396 -20.443 -16.370 1.00 96.12 162 TYR A CA 1
ATOM 1125 C C . TYR A 1 162 ? -4.348 -20.615 -15.264 1.00 96.12 162 TYR A C 1
ATOM 1127 O O . TYR A 1 162 ? -3.290 -21.188 -15.518 1.00 96.12 162 TYR A O 1
ATOM 1135 N N . ASN A 1 163 ? -4.668 -20.257 -14.014 1.00 93.81 163 ASN A N 1
ATOM 1136 C CA . ASN A 1 163 ? -3.822 -20.553 -12.849 1.00 93.81 163 ASN A CA 1
ATOM 1137 C C . ASN A 1 163 ? -3.506 -22.055 -12.698 1.00 93.81 163 ASN A C 1
ATOM 1139 O O . ASN A 1 163 ? -2.431 -22.428 -12.230 1.00 93.81 163 ASN A O 1
ATOM 1143 N N . ASN A 1 164 ? -4.422 -22.934 -13.119 1.00 95.44 164 ASN A N 1
ATOM 1144 C CA . ASN A 1 164 ? -4.223 -24.386 -13.084 1.00 95.44 164 ASN A CA 1
ATOM 1145 C C . ASN A 1 164 ? -3.556 -24.927 -14.357 1.00 95.44 164 ASN A C 1
ATOM 1147 O O . ASN A 1 164 ? -2.971 -26.013 -14.334 1.00 95.44 164 ASN A O 1
ATOM 1151 N N . PHE A 1 165 ? -3.627 -24.177 -15.460 1.00 95.38 165 PHE A N 1
ATOM 1152 C CA . PHE A 1 165 ? -3.104 -24.569 -16.766 1.00 95.38 165 PHE A CA 1
ATOM 1153 C C . PHE A 1 165 ? -2.292 -23.438 -17.423 1.00 95.38 165 PHE A C 1
ATOM 1155 O O . PHE A 1 165 ? -2.687 -22.934 -18.473 1.00 95.38 165 PHE A O 1
ATOM 1162 N N . PRO A 1 166 ? -1.102 -23.086 -16.890 1.00 93.44 166 PRO A N 1
ATOM 1163 C CA . PRO A 1 166 ? -0.297 -21.976 -17.418 1.00 93.44 166 PRO A CA 1
ATOM 1164 C C . PRO A 1 166 ? 0.097 -22.127 -18.897 1.00 93.44 166 PRO A C 1
ATOM 1166 O O . PRO A 1 166 ? 0.394 -21.156 -19.578 1.00 93.44 166 PRO A O 1
ATOM 1169 N N . GLY A 1 167 ? 0.079 -23.352 -19.436 1.00 95.69 167 GLY A N 1
ATOM 1170 C CA . GLY A 1 167 ? 0.324 -23.599 -20.860 1.00 95.69 167 GLY A CA 1
ATOM 1171 C C . GLY A 1 167 ? -0.779 -23.093 -21.799 1.00 95.69 167 GLY A C 1
ATOM 1172 O O . GLY A 1 167 ? -0.604 -23.178 -23.010 1.00 95.69 167 GLY A O 1
ATOM 1173 N N . TRP A 1 168 ? -1.914 -22.619 -21.278 1.00 96.81 168 TRP A N 1
ATOM 1174 C CA . TRP A 1 168 ? -2.999 -22.044 -22.078 1.00 96.81 168 TRP A CA 1
ATOM 1175 C C . TRP A 1 168 ? -2.784 -20.570 -22.415 1.00 96.81 168 TRP A C 1
ATOM 1177 O O . TRP A 1 168 ? -3.407 -20.088 -23.362 1.00 96.81 168 TRP A O 1
ATOM 1187 N N . CYS A 1 169 ? -1.871 -19.887 -21.719 1.00 97.25 169 CYS A N 1
ATOM 1188 C CA . CYS A 1 169 ? -1.530 -18.491 -21.977 1.00 97.25 169 CYS A CA 1
ATOM 1189 C C . CYS A 1 169 ? -1.275 -18.239 -23.474 1.00 97.25 169 CYS A C 1
ATOM 1191 O O . CYS A 1 169 ? -0.502 -18.962 -24.105 1.00 97.25 169 CYS A O 1
ATOM 1193 N N . GLY A 1 170 ? -1.998 -17.272 -24.046 1.00 96.31 170 GLY A N 1
ATOM 1194 C CA . GLY A 1 170 ? -1.890 -16.850 -25.446 1.00 96.31 170 GLY A CA 1
ATOM 1195 C C . GLY A 1 170 ? -2.678 -17.688 -26.467 1.00 96.31 170 GLY A C 1
ATOM 1196 O O . GLY A 1 170 ? -2.735 -17.317 -27.637 1.00 96.31 170 GLY A O 1
ATOM 1197 N N . ASN A 1 171 ? -3.290 -18.818 -26.081 1.00 95.94 171 ASN A N 1
ATOM 1198 C CA . ASN A 1 171 ? -3.859 -19.770 -27.054 1.00 95.94 171 ASN A CA 1
ATOM 1199 C C . ASN A 1 171 ? -5.354 -19.597 -27.328 1.00 95.94 171 ASN A C 1
ATOM 1201 O O . ASN A 1 171 ? -5.780 -19.738 -28.474 1.00 95.94 171 ASN A O 1
ATOM 1205 N N . TYR A 1 172 ? -6.152 -19.360 -26.287 1.00 96.38 172 TYR A N 1
ATOM 1206 C CA . TYR A 1 172 ? -7.616 -19.317 -26.392 1.00 96.38 172 TYR A CA 1
ATOM 1207 C C . TYR A 1 172 ? -8.177 -17.902 -26.252 1.00 96.38 172 TYR A C 1
ATOM 1209 O O . TYR A 1 172 ? -9.341 -17.741 -25.935 1.00 96.38 172 TYR A O 1
ATOM 1217 N N . ASN A 1 173 ? -7.366 -16.877 -26.506 1.00 97.12 173 ASN A N 1
ATOM 1218 C CA . ASN A 1 173 ? -7.821 -15.490 -26.456 1.00 97.12 173 ASN A CA 1
ATOM 1219 C C . ASN A 1 173 ? -8.958 -15.231 -27.460 1.00 97.12 173 ASN A C 1
ATOM 1221 O O . ASN A 1 173 ? -8.987 -15.823 -28.548 1.00 97.12 173 ASN A O 1
ATOM 1225 N N . ASP A 1 174 ? -9.844 -14.302 -27.125 1.00 96.50 174 ASP A N 1
ATOM 1226 C CA . ASP A 1 174 ? -10.910 -13.818 -27.998 1.00 96.50 174 ASP A CA 1
ATOM 1227 C C . ASP A 1 174 ? -11.053 -12.285 -27.945 1.00 96.50 174 ASP A C 1
ATOM 1229 O O . ASP A 1 174 ? -10.063 -11.580 -27.745 1.00 96.50 174 ASP A O 1
ATOM 1233 N N . ASP A 1 175 ? -12.243 -11.762 -28.258 1.00 96.50 175 ASP A N 1
ATOM 1234 C CA . ASP A 1 175 ? -12.471 -10.329 -28.466 1.00 96.50 175 ASP A CA 1
ATOM 1235 C C . ASP A 1 175 ? -12.363 -9.506 -27.169 1.00 96.50 175 ASP A C 1
ATOM 1237 O O . ASP A 1 175 ? -11.992 -8.332 -27.235 1.00 96.50 175 ASP A O 1
ATOM 1241 N N . ASP A 1 176 ? -12.710 -10.082 -26.014 1.00 96.56 176 ASP A N 1
ATOM 1242 C CA . ASP A 1 176 ? -12.699 -9.399 -24.715 1.00 96.56 176 ASP A CA 1
ATOM 1243 C C . ASP A 1 176 ? -11.931 -10.147 -23.619 1.00 96.56 176 ASP A C 1
ATOM 1245 O O . ASP A 1 176 ? -11.809 -9.615 -22.517 1.00 96.56 176 ASP A O 1
ATOM 1249 N N . PHE A 1 177 ? -11.337 -11.305 -23.924 1.00 97.75 177 PHE A N 1
ATOM 1250 C CA . PHE A 1 177 ? -10.408 -12.006 -23.045 1.00 97.75 177 PHE A CA 1
ATOM 1251 C C . PHE A 1 177 ? -9.049 -12.236 -23.721 1.00 97.75 177 PHE A C 1
ATOM 1253 O O . PHE A 1 177 ? -8.889 -13.086 -24.601 1.00 97.75 177 PHE A O 1
ATOM 1260 N N . ILE A 1 178 ? -8.028 -11.505 -23.266 1.00 97.94 178 ILE A N 1
ATOM 1261 C CA . ILE A 1 178 ? -6.636 -11.686 -23.698 1.00 97.94 178 ILE A CA 1
ATOM 1262 C C . ILE A 1 178 ? -5.818 -12.101 -22.480 1.00 97.94 178 ILE A C 1
ATOM 1264 O O . ILE A 1 178 ? -5.466 -11.270 -21.645 1.00 97.94 178 ILE A O 1
ATOM 1268 N N . SER A 1 179 ? -5.484 -13.389 -22.368 1.0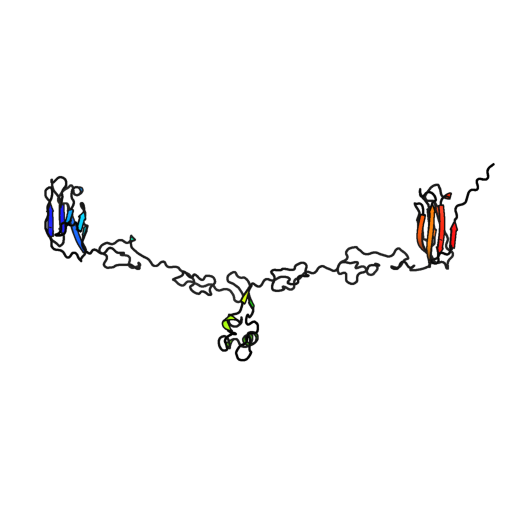0 97.25 179 SER A N 1
ATOM 1269 C CA . SER A 1 179 ? -4.877 -13.928 -21.146 1.00 97.25 179 SER A CA 1
ATOM 1270 C C . SER A 1 179 ? -3.538 -13.269 -20.800 1.00 97.25 179 SER A C 1
ATOM 1272 O O . SER A 1 179 ? -3.235 -13.076 -19.633 1.00 97.25 179 SER A O 1
ATOM 1274 N N . GLU A 1 180 ? -2.736 -12.921 -21.809 1.00 96.31 180 GLU A N 1
ATOM 1275 C CA . GLU A 1 180 ? -1.418 -12.281 -21.640 1.00 96.31 180 GLU A CA 1
ATOM 1276 C C . GLU A 1 180 ? -1.511 -10.803 -21.230 1.00 96.31 180 GLU A C 1
ATOM 1278 O O . GLU A 1 180 ? -0.515 -10.229 -20.809 1.00 96.31 180 GLU A O 1
ATOM 1283 N N . GLU A 1 181 ? -2.694 -10.191 -21.319 1.00 96.38 181 GLU A N 1
ATOM 1284 C CA . GLU A 1 181 ? -2.945 -8.826 -20.841 1.00 96.38 181 GLU A CA 1
ATOM 1285 C C . GLU A 1 181 ? -3.731 -8.826 -19.528 1.00 96.38 181 GLU A C 1
ATOM 1287 O O . GLU A 1 181 ? -3.528 -7.953 -18.690 1.00 96.38 181 GLU A O 1
ATOM 1292 N N . MET A 1 182 ? -4.603 -9.816 -19.321 1.00 96.75 182 MET A N 1
ATOM 1293 C CA . MET A 1 182 ? -5.567 -9.815 -18.219 1.00 96.75 182 MET A CA 1
ATOM 1294 C C . MET A 1 182 ? -5.213 -10.748 -17.062 1.00 96.75 182 MET A C 1
ATOM 1296 O O . MET A 1 182 ? -5.652 -10.504 -15.942 1.00 96.75 182 MET A O 1
ATOM 1300 N N . CYS A 1 183 ? -4.438 -11.808 -17.305 1.00 96.75 183 CYS A N 1
ATOM 1301 C CA . CYS A 1 183 ? -4.169 -12.833 -16.300 1.00 96.75 183 CYS A CA 1
ATOM 1302 C C . CYS A 1 183 ? -2.735 -12.770 -15.783 1.00 96.75 183 CYS A C 1
ATOM 1304 O O . CYS A 1 183 ? -1.772 -12.903 -16.544 1.00 96.75 183 CYS A O 1
ATOM 1306 N N . CYS A 1 184 ? -2.593 -12.712 -14.463 1.00 95.19 184 CYS A N 1
ATOM 1307 C CA . CYS A 1 184 ? -1.305 -12.639 -13.779 1.00 95.19 184 CYS A CA 1
ATOM 1308 C C . CYS A 1 184 ? -0.387 -13.817 -14.106 1.00 95.19 184 CYS A C 1
ATOM 1310 O O . CYS A 1 184 ? 0.805 -13.650 -14.361 1.00 95.19 184 CYS A O 1
ATOM 1312 N N . VAL A 1 185 ? -0.947 -15.029 -14.161 1.00 94.31 185 VAL A N 1
ATOM 1313 C CA . VAL A 1 185 ? -0.190 -16.252 -14.483 1.00 94.31 185 VAL A CA 1
ATOM 1314 C C . VAL A 1 185 ? 0.411 -16.239 -15.892 1.00 94.31 185 VAL A C 1
ATOM 1316 O O . VAL A 1 185 ? 1.354 -16.981 -16.165 1.00 94.31 185 VAL A O 1
ATOM 1319 N N . CYS A 1 186 ? -0.111 -15.389 -16.776 1.00 95.31 186 CYS A N 1
ATOM 1320 C CA . CYS A 1 186 ? 0.347 -15.233 -18.151 1.00 95.31 186 CYS A CA 1
ATOM 1321 C C . CYS A 1 186 ? 1.226 -13.993 -18.360 1.00 95.31 186 CYS A C 1
ATOM 1323 O O . CYS A 1 186 ? 1.564 -13.693 -19.502 1.00 95.31 186 CYS A O 1
ATOM 1325 N N . GLY A 1 187 ? 1.599 -13.285 -17.288 1.00 90.62 187 GLY A N 1
ATOM 1326 C CA . GLY A 1 187 ? 2.380 -12.047 -17.363 1.00 90.62 187 GLY A CA 1
ATOM 1327 C C . GLY A 1 187 ? 1.556 -10.785 -17.640 1.00 90.62 1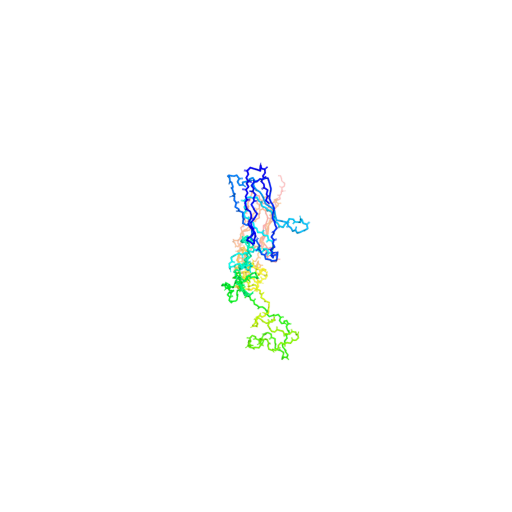87 GLY A C 1
ATOM 1328 O O . GLY A 1 187 ? 2.151 -9.727 -17.823 1.00 90.62 187 GLY A O 1
ATOM 1329 N N . GLY A 1 188 ? 0.224 -10.898 -17.660 1.00 93.56 188 GLY A N 1
ATOM 1330 C CA . GLY A 1 188 ? -0.703 -9.768 -17.695 1.00 93.56 188 GLY A CA 1
ATOM 1331 C C . GLY A 1 188 ? -1.176 -9.368 -16.296 1.00 93.56 188 GLY A C 1
ATOM 1332 O O . GLY A 1 188 ? -0.478 -9.589 -15.306 1.00 93.56 188 GLY A O 1
ATOM 1333 N N . GLY A 1 189 ? -2.395 -8.832 -16.222 1.00 94.44 189 GLY A N 1
ATOM 1334 C CA . GLY A 1 189 ? -3.013 -8.356 -14.986 1.00 94.44 189 GLY A CA 1
ATOM 1335 C C . GLY A 1 189 ? -2.451 -7.010 -14.520 1.00 94.44 189 GLY A C 1
ATOM 1336 O O . GLY A 1 189 ? -1.541 -6.442 -15.125 1.00 94.44 189 GLY A O 1
ATOM 1337 N N . ASP A 1 190 ? -2.996 -6.500 -13.418 1.00 93.62 190 ASP A N 1
ATOM 1338 C CA . ASP A 1 190 ? -2.538 -5.256 -12.805 1.00 93.62 190 ASP A CA 1
ATOM 1339 C C . ASP A 1 190 ? -1.606 -5.570 -11.632 1.00 93.62 190 ASP A C 1
ATOM 1341 O O . ASP A 1 190 ? -2.002 -6.176 -10.630 1.00 93.62 190 ASP A O 1
ATOM 1345 N N . SER A 1 191 ? -0.350 -5.137 -11.751 1.00 91.50 191 SER A N 1
ATOM 1346 C CA . SER A 1 191 ? 0.623 -5.217 -10.660 1.00 91.50 191 SER A CA 1
ATOM 1347 C C . SER A 1 191 ? 0.447 -4.050 -9.693 1.00 91.50 191 SER A C 1
ATOM 1349 O O . SER A 1 191 ? 0.329 -2.895 -10.107 1.00 91.50 191 SER A O 1
ATOM 1351 N N . TYR A 1 192 ? 0.487 -4.337 -8.396 1.00 92.62 192 TYR A N 1
ATOM 1352 C CA . TYR A 1 192 ? 0.413 -3.332 -7.341 1.00 92.62 192 TYR A CA 1
ATOM 1353 C C . TYR A 1 192 ? 1.382 -3.655 -6.201 1.00 92.62 192 TYR A C 1
ATOM 1355 O O . TYR A 1 192 ? 1.764 -4.805 -5.991 1.00 92.62 192 TYR A O 1
ATOM 1363 N N . ILE A 1 193 ? 1.786 -2.623 -5.459 1.00 94.19 193 ILE A N 1
ATOM 1364 C CA . ILE A 1 193 ? 2.691 -2.761 -4.312 1.00 94.19 193 ILE A CA 1
ATOM 1365 C C . ILE A 1 193 ? 1.926 -3.333 -3.125 1.00 94.19 193 ILE A C 1
ATOM 1367 O O . ILE A 1 193 ? 0.876 -2.805 -2.761 1.00 94.19 193 ILE A O 1
ATOM 1371 N N . VAL A 1 194 ? 2.464 -4.372 -2.495 1.00 95.50 194 VAL A N 1
ATOM 1372 C CA . VAL A 1 194 ? 1.922 -4.932 -1.256 1.00 95.50 194 VAL A CA 1
ATOM 1373 C C . VAL A 1 194 ? 2.304 -4.020 -0.097 1.00 95.50 194 VAL A C 1
ATOM 1375 O O . VAL A 1 194 ? 3.480 -3.758 0.153 1.00 95.50 194 VAL A O 1
ATOM 1378 N N . VAL A 1 195 ? 1.296 -3.538 0.625 1.00 95.88 195 VAL A N 1
ATOM 1379 C CA . VAL A 1 195 ? 1.485 -2.732 1.830 1.00 95.88 195 VAL A CA 1
ATOM 1380 C C . VAL A 1 195 ? 0.847 -3.478 2.988 1.00 95.88 195 VAL A C 1
ATOM 1382 O O . VAL A 1 195 ? -0.377 -3.617 3.053 1.00 95.88 195 VAL A O 1
ATOM 1385 N N . TYR A 1 196 ? 1.697 -3.967 3.887 1.00 96.19 196 TYR A N 1
ATOM 1386 C CA . TYR A 1 196 ? 1.279 -4.662 5.098 1.00 96.19 196 TYR A CA 1
ATOM 1387 C C . TYR A 1 196 ? 0.809 -3.684 6.177 1.00 96.19 196 TYR A C 1
ATOM 1389 O O . TYR A 1 196 ? 1.394 -2.613 6.372 1.00 96.19 196 TYR A O 1
ATOM 1397 N N . GLY A 1 197 ? -0.230 -4.082 6.900 1.00 97.19 197 GLY A N 1
ATOM 1398 C CA . GLY A 1 197 ? -0.734 -3.388 8.078 1.00 97.19 197 GLY A CA 1
ATOM 1399 C C . GLY A 1 197 ? -2.188 -3.747 8.349 1.00 97.19 197 GLY A C 1
ATOM 1400 O O . GLY A 1 197 ? -2.819 -4.444 7.558 1.00 97.19 197 GLY A O 1
ATOM 1401 N N . CYS A 1 198 ? -2.743 -3.239 9.445 1.00 97.81 198 CYS A N 1
ATOM 1402 C CA . CYS A 1 198 ? -4.134 -3.514 9.769 1.00 97.81 198 CYS A CA 1
ATOM 1403 C C . CYS A 1 198 ? -5.089 -2.886 8.738 1.00 97.81 198 CYS A C 1
ATOM 1405 O O . CYS A 1 198 ? -5.072 -1.671 8.532 1.00 97.81 198 CYS A O 1
ATOM 1407 N N . THR A 1 199 ? -5.950 -3.710 8.136 1.00 97.50 199 THR A N 1
ATOM 1408 C CA . THR A 1 199 ? -6.943 -3.287 7.122 1.00 97.50 199 THR A CA 1
ATOM 1409 C C . THR A 1 199 ? -8.350 -3.072 7.694 1.00 97.50 199 THR A C 1
ATOM 1411 O O . THR A 1 199 ? -9.257 -2.646 6.980 1.00 97.50 199 THR A O 1
ATOM 1414 N N . ASP A 1 200 ? -8.548 -3.346 8.985 1.00 96.81 200 ASP A N 1
ATOM 1415 C CA . ASP A 1 200 ? -9.822 -3.169 9.682 1.00 96.81 200 ASP A CA 1
ATOM 1416 C C . ASP A 1 200 ? -9.966 -1.732 10.205 1.00 96.81 200 ASP A C 1
ATOM 1418 O O . ASP A 1 200 ? -9.273 -1.333 11.138 1.00 96.81 200 ASP A O 1
ATOM 1422 N N . GLU A 1 201 ? -10.903 -0.963 9.639 1.00 96.50 201 GLU A N 1
ATOM 1423 C CA . GLU A 1 201 ? -11.189 0.429 10.030 1.00 96.50 201 GLU A CA 1
ATOM 1424 C C . GLU A 1 201 ? -11.591 0.602 11.508 1.00 96.50 201 GLU A C 1
ATOM 1426 O O . GLU A 1 201 ? -11.589 1.724 12.018 1.00 96.50 201 GLU A O 1
ATOM 1431 N N . SER A 1 202 ? -11.970 -0.478 12.201 1.00 93.19 202 SER A N 1
ATOM 1432 C CA . SER A 1 202 ? -12.333 -0.448 13.622 1.00 93.19 202 SER A CA 1
ATOM 1433 C C . SER A 1 202 ? -11.151 -0.636 14.581 1.00 93.19 202 SER A C 1
ATOM 1435 O O . SER A 1 202 ? -11.311 -0.419 15.785 1.00 93.19 202 SER A O 1
ATOM 1437 N N . ALA A 1 203 ? -9.978 -1.014 14.070 1.00 95.81 203 ALA A N 1
ATOM 1438 C CA . ALA A 1 203 ? -8.765 -1.171 14.861 1.00 95.81 203 ALA A CA 1
ATOM 1439 C C . ALA A 1 203 ? -8.104 0.182 15.177 1.00 95.81 203 ALA A C 1
ATOM 1441 O O . ALA A 1 203 ? -8.148 1.130 14.392 1.00 95.81 203 ALA A O 1
ATOM 1442 N N . GLU A 1 204 ? -7.428 0.269 16.321 1.00 95.25 204 GLU A N 1
ATOM 1443 C CA . GLU A 1 204 ? -6.686 1.459 16.751 1.00 95.25 204 GLU A CA 1
ATOM 1444 C C . GLU A 1 204 ? -5.480 1.757 15.850 1.00 95.25 204 GLU A C 1
ATOM 1446 O O . GLU A 1 204 ? -5.114 2.918 15.662 1.00 95.25 204 GLU A O 1
ATOM 1451 N N . ASN A 1 205 ? -4.876 0.717 15.275 1.00 95.88 205 ASN A N 1
ATOM 1452 C CA . ASN A 1 205 ? -3.727 0.805 14.378 1.00 95.88 205 ASN A CA 1
ATOM 1453 C C . ASN A 1 205 ? -4.100 0.607 12.896 1.00 95.88 205 ASN A C 1
ATOM 1455 O O . ASN A 1 205 ? -3.242 0.213 12.104 1.00 95.88 205 ASN A O 1
ATOM 1459 N N . TYR A 1 206 ? -5.356 0.880 12.519 1.00 97.31 206 TYR A N 1
ATOM 1460 C CA . TYR A 1 206 ? -5.798 0.864 11.123 1.00 97.31 206 TYR A CA 1
ATOM 1461 C C . TYR A 1 206 ? -4.866 1.693 10.226 1.00 97.31 206 TYR A C 1
ATOM 1463 O O . TYR A 1 206 ? -4.593 2.867 10.498 1.00 97.31 206 TYR A O 1
ATOM 1471 N N . ASN A 1 207 ? -4.404 1.090 9.131 1.00 97.44 207 ASN A N 1
ATOM 1472 C CA . ASN A 1 207 ? -3.582 1.740 8.122 1.00 97.44 207 ASN A CA 1
ATOM 1473 C C . ASN A 1 207 ? -4.343 1.804 6.793 1.00 97.44 207 ASN A C 1
ATOM 1475 O O . ASN A 1 207 ? -4.513 0.796 6.118 1.00 97.44 207 ASN A O 1
ATOM 1479 N N . VAL A 1 208 ? -4.737 3.013 6.387 1.00 97.00 208 VAL A N 1
ATOM 1480 C CA . VAL A 1 208 ? -5.484 3.252 5.138 1.00 97.00 208 VAL A CA 1
ATOM 1481 C C . VAL A 1 208 ? -4.703 2.892 3.872 1.00 97.00 208 VAL A C 1
ATOM 1483 O O . VAL A 1 208 ? -5.309 2.608 2.842 1.00 97.00 208 VAL A O 1
ATOM 1486 N N . ASP A 1 209 ? -3.371 2.901 3.941 1.00 96.25 209 ASP A N 1
ATOM 1487 C CA . ASP A 1 209 ? -2.521 2.536 2.809 1.00 96.25 209 ASP A CA 1
ATOM 1488 C C . ASP A 1 209 ? -2.279 1.019 2.746 1.00 96.25 209 ASP A C 1
ATOM 1490 O O . ASP A 1 209 ? -1.783 0.526 1.732 1.00 96.25 209 ASP A O 1
ATOM 1494 N N . ALA A 1 210 ? -2.614 0.267 3.805 1.00 96.75 210 ALA A N 1
ATOM 1495 C CA . ALA A 1 210 ? -2.462 -1.181 3.821 1.00 96.75 210 ALA A CA 1
ATOM 1496 C C . ALA A 1 210 ? -3.507 -1.849 2.921 1.00 96.75 210 ALA A C 1
ATOM 1498 O O . ALA A 1 210 ? -4.705 -1.587 3.010 1.00 96.75 210 ALA A O 1
ATOM 1499 N N . ASN A 1 211 ? -3.042 -2.759 2.069 1.00 95.12 211 ASN A N 1
ATOM 1500 C CA . ASN A 1 211 ? -3.892 -3.585 1.210 1.00 95.12 211 ASN A CA 1
ATOM 1501 C C . ASN A 1 211 ? -3.810 -5.075 1.553 1.00 95.12 211 ASN A C 1
ATOM 1503 O O . ASN A 1 211 ? -4.523 -5.884 0.962 1.00 95.12 211 ASN A O 1
ATOM 1507 N N . THR A 1 212 ? -2.942 -5.429 2.498 1.00 95.88 212 THR A N 1
ATOM 1508 C CA . THR A 1 212 ? -2.732 -6.794 2.959 1.00 95.88 212 THR A CA 1
ATOM 1509 C C . THR A 1 212 ? -2.648 -6.778 4.477 1.00 95.88 212 THR A C 1
ATOM 1511 O O . THR A 1 212 ? -1.757 -6.151 5.047 1.00 95.88 212 THR A O 1
ATOM 1514 N N . ASP A 1 213 ? -3.591 -7.462 5.125 1.00 96.81 213 ASP A N 1
ATOM 1515 C CA . ASP A 1 213 ? -3.608 -7.591 6.580 1.00 96.81 213 ASP A CA 1
ATOM 1516 C C . ASP A 1 213 ? -2.400 -8.405 7.058 1.00 96.81 213 ASP A C 1
ATOM 1518 O O . ASP A 1 213 ? -2.156 -9.518 6.583 1.00 96.81 213 ASP A O 1
ATOM 1522 N N . ASP A 1 214 ? -1.643 -7.850 8.000 1.00 96.31 214 ASP A N 1
ATOM 1523 C CA . ASP A 1 214 ? -0.511 -8.523 8.636 1.00 96.31 214 ASP A CA 1
ATOM 1524 C C . ASP A 1 214 ? -0.918 -9.339 9.876 1.00 96.31 214 ASP A C 1
ATOM 1526 O O . ASP A 1 214 ? -0.086 -10.030 10.472 1.00 96.31 214 ASP A O 1
ATOM 1530 N N . GLY A 1 215 ? -2.201 -9.302 10.250 1.00 95.12 215 GLY A N 1
ATOM 1531 C CA . GLY A 1 215 ? -2.750 -10.006 11.403 1.00 95.12 215 GLY A CA 1
ATOM 1532 C C . GLY A 1 215 ? -2.375 -9.368 12.741 1.00 95.12 215 GLY A C 1
ATOM 1533 O O . GLY A 1 215 ? -2.519 -10.017 13.780 1.00 95.12 215 GLY A O 1
ATOM 1534 N N . LEU A 1 216 ? -1.883 -8.124 12.731 1.00 95.56 216 LEU A N 1
ATOM 1535 C CA . LEU A 1 216 ? -1.459 -7.375 13.914 1.00 95.56 216 LEU A CA 1
ATOM 1536 C C . LEU A 1 216 ? -2.417 -6.224 14.262 1.00 95.56 216 LEU A C 1
ATOM 1538 O O . LEU A 1 216 ? -2.013 -5.283 14.943 1.00 95.56 216 LEU A O 1
ATOM 1542 N N . CYS A 1 217 ? -3.679 -6.278 13.825 1.00 96.50 217 CYS A N 1
ATOM 1543 C CA . CYS A 1 217 ? -4.704 -5.317 14.237 1.00 96.50 217 CYS A CA 1
ATOM 1544 C C . CYS A 1 217 ? -4.830 -5.234 15.770 1.00 96.50 217 CYS A C 1
ATOM 1546 O O . CYS A 1 217 ? -5.014 -6.241 16.458 1.00 96.50 217 CYS A O 1
ATOM 1548 N N . GLU 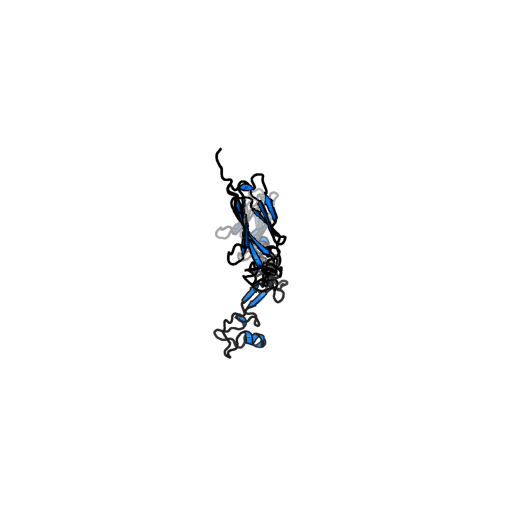A 1 218 ? -4.748 -4.018 16.302 1.00 94.00 218 GLU A N 1
ATOM 1549 C CA . GLU A 1 218 ? -4.901 -3.700 17.718 1.00 94.00 218 GLU A CA 1
ATOM 1550 C C . GLU A 1 218 ? -6.303 -3.145 17.954 1.00 94.00 218 GLU A C 1
ATOM 1552 O O . GLU A 1 218 ? -6.716 -2.185 17.309 1.00 94.00 218 GLU A O 1
ATOM 1557 N N . TYR A 1 219 ? -7.044 -3.736 18.887 1.00 90.94 219 TYR A N 1
ATOM 1558 C CA . TYR A 1 219 ? -8.391 -3.288 19.229 1.00 90.94 219 TYR A CA 1
ATOM 1559 C C . TYR A 1 219 ? -8.411 -2.697 20.632 1.00 90.94 219 TYR A C 1
ATOM 1561 O O . TYR A 1 219 ? -7.753 -3.204 21.546 1.00 90.94 219 TYR A O 1
ATOM 1569 N N . ALA A 1 220 ? -9.210 -1.644 20.801 1.00 87.56 220 ALA A N 1
ATOM 1570 C CA . ALA A 1 220 ? -9.471 -1.062 22.105 1.00 87.56 220 ALA A CA 1
ATOM 1571 C C . ALA A 1 220 ? -10.057 -2.129 23.035 1.00 87.56 220 ALA A C 1
ATOM 1573 O O . ALA A 1 220 ? -11.072 -2.751 22.714 1.00 87.56 220 ALA A O 1
ATOM 1574 N N . LEU A 1 221 ? -9.445 -2.306 24.206 1.00 87.69 221 LEU A N 1
ATOM 1575 C CA . LEU A 1 221 ? -9.986 -3.194 25.228 1.00 87.69 221 LEU A CA 1
ATOM 1576 C C . LEU A 1 221 ? -11.321 -2.647 25.731 1.00 87.69 221 LEU A C 1
ATOM 1578 O O . LEU A 1 221 ? -11.450 -1.450 26.019 1.00 87.69 221 LEU A O 1
ATOM 1582 N N . VAL A 1 222 ? -12.305 -3.527 25.897 1.00 89.94 222 VAL A N 1
ATOM 1583 C CA . VAL A 1 222 ? -13.574 -3.144 26.522 1.00 89.94 222 VAL A CA 1
ATOM 1584 C C . VAL A 1 222 ? -13.296 -2.762 27.977 1.00 89.94 222 VAL A C 1
ATOM 1586 O O . VAL A 1 222 ? -12.823 -3.576 28.769 1.00 89.94 222 VAL A O 1
ATOM 1589 N N . GLN A 1 223 ? -13.557 -1.509 28.344 1.00 94.25 223 GLN A N 1
ATOM 1590 C CA . GLN A 1 223 ? -13.290 -1.004 29.691 1.00 94.25 223 GLN A CA 1
ATOM 1591 C C . GLN A 1 223 ? -14.548 -1.015 30.562 1.00 94.25 223 GLN A C 1
ATOM 1593 O O . GLN A 1 223 ? -15.585 -0.486 30.164 1.00 94.25 223 GLN A O 1
ATOM 1598 N N . GLY A 1 224 ? -14.432 -1.525 31.787 1.00 95.94 224 GLY A N 1
ATOM 1599 C CA . GLY A 1 224 ? -15.537 -1.603 32.746 1.00 95.94 224 GLY A CA 1
ATOM 1600 C C . GLY A 1 224 ? -15.087 -2.159 34.094 1.00 95.94 224 GLY A C 1
ATOM 1601 O O . GLY A 1 224 ? -13.910 -2.446 34.283 1.00 95.94 224 GLY A O 1
ATOM 1602 N N . CYS A 1 225 ? -16.001 -2.300 35.053 1.00 97.62 225 CYS A N 1
ATOM 1603 C CA . CYS A 1 225 ? -15.652 -2.905 36.336 1.00 97.62 225 CYS A CA 1
ATOM 1604 C C . CYS A 1 225 ? -15.463 -4.421 36.184 1.00 97.62 225 CYS A C 1
ATOM 1606 O O . CYS A 1 225 ? -16.402 -5.132 35.832 1.00 97.62 225 CYS A O 1
ATOM 1608 N N . MET A 1 226 ? -14.272 -4.925 36.509 1.00 97.12 226 MET A N 1
ATOM 1609 C CA . MET A 1 226 ? -13.955 -6.358 36.412 1.00 97.12 226 MET A CA 1
ATOM 1610 C C . MET A 1 226 ? -14.171 -7.134 37.723 1.00 97.12 226 MET A C 1
ATOM 1612 O O . MET A 1 226 ? -14.027 -8.358 37.744 1.00 97.12 226 MET A O 1
ATOM 1616 N N . ASP A 1 227 ? -14.498 -6.456 38.826 1.00 97.00 227 ASP A N 1
ATOM 1617 C CA . ASP A 1 227 ? -14.741 -7.103 40.117 1.00 97.00 227 ASP A CA 1
ATOM 1618 C C . ASP A 1 227 ? -16.154 -7.700 40.167 1.00 97.00 227 ASP A C 1
ATOM 1620 O O . ASP A 1 227 ? -17.146 -6.976 40.21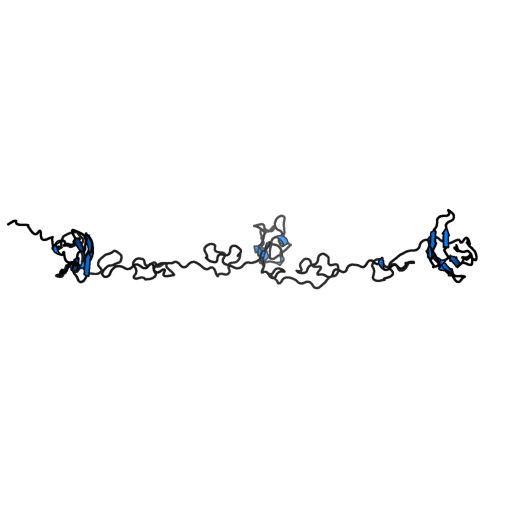0 1.00 97.00 227 ASP A O 1
ATOM 1624 N N . ALA A 1 228 ? -16.250 -9.031 40.206 1.00 96.06 228 ALA A N 1
ATOM 1625 C CA . ALA A 1 228 ? -17.522 -9.756 40.250 1.00 96.06 228 ALA A CA 1
ATOM 1626 C C . ALA A 1 228 ? -18.356 -9.506 41.525 1.00 96.06 228 ALA A C 1
ATOM 1628 O O . ALA A 1 228 ? -19.511 -9.925 41.585 1.00 96.06 228 ALA A O 1
ATOM 1629 N N . SER A 1 229 ? -17.784 -8.868 42.553 1.00 93.56 229 SER A N 1
ATOM 1630 C CA . SER A 1 229 ? -18.498 -8.448 43.764 1.00 93.56 229 SER A CA 1
ATOM 1631 C C . SER A 1 229 ? -19.046 -7.017 43.695 1.00 93.56 229 SER A C 1
ATOM 1633 O O . SER A 1 229 ? -19.801 -6.614 44.581 1.00 93.56 229 SER A O 1
ATOM 1635 N N . ALA A 1 230 ? -18.702 -6.256 42.653 1.00 97.00 230 ALA A N 1
ATOM 1636 C CA . ALA A 1 230 ? -19.224 -4.915 42.433 1.00 97.00 230 ALA A CA 1
ATOM 1637 C C . ALA A 1 230 ? -20.635 -4.939 41.831 1.00 97.00 230 ALA A C 1
ATOM 1639 O O . ALA A 1 230 ? -21.004 -5.814 41.048 1.00 97.00 230 ALA A O 1
ATOM 1640 N N . CYS A 1 231 ? -21.415 -3.911 42.142 1.00 97.06 231 CYS A N 1
ATOM 1641 C CA . CYS A 1 231 ? -22.786 -3.745 41.672 1.00 97.06 231 CYS A CA 1
ATOM 1642 C C . CYS A 1 231 ? -22.892 -3.394 40.188 1.00 97.06 231 CYS A C 1
ATOM 1644 O O . CYS A 1 231 ? -23.931 -3.618 39.575 1.00 97.06 231 CYS A O 1
ATOM 1646 N N . ASN A 1 232 ? -21.825 -2.857 39.603 1.00 96.44 232 ASN A N 1
ATOM 1647 C CA . ASN A 1 232 ? -21.719 -2.546 38.181 1.00 96.44 232 ASN A CA 1
ATOM 1648 C C . ASN A 1 232 ? -20.700 -3.441 37.460 1.00 96.44 232 ASN A C 1
ATOM 1650 O O . ASN A 1 232 ? -20.093 -2.992 36.488 1.00 96.44 232 ASN A O 1
ATOM 1654 N N . TYR A 1 233 ? -20.496 -4.673 37.942 1.00 97.19 233 TYR A N 1
ATOM 1655 C CA . TYR A 1 233 ? -19.657 -5.661 37.266 1.00 97.19 233 TYR A CA 1
ATOM 1656 C C . TYR A 1 233 ? -20.058 -5.815 35.792 1.00 97.19 233 TYR A C 1
ATOM 1658 O O . TYR A 1 233 ? -21.222 -6.077 35.478 1.00 97.19 233 TYR A O 1
ATOM 1666 N N . ASP A 1 234 ? -19.078 -5.688 34.901 1.00 97.19 234 ASP A N 1
ATOM 1667 C CA . ASP A 1 234 ? -19.236 -5.896 33.470 1.00 97.19 234 ASP A CA 1
ATOM 1668 C C . ASP A 1 234 ? -18.457 -7.143 33.040 1.00 97.19 234 ASP A C 1
ATOM 1670 O O . ASP A 1 234 ? -17.227 -7.167 33.011 1.00 97.19 234 ASP A O 1
ATOM 1674 N N . ALA A 1 235 ? -19.191 -8.194 32.677 1.00 96.31 235 ALA A N 1
ATOM 1675 C CA . ALA A 1 235 ? -18.609 -9.452 32.220 1.00 96.31 235 ALA A CA 1
ATOM 1676 C C . ALA A 1 235 ? -17.921 -9.350 30.847 1.00 96.31 235 ALA A C 1
ATOM 1678 O O . ALA A 1 235 ? -17.218 -10.283 30.461 1.00 96.31 235 ALA A O 1
ATOM 1679 N N . GLN A 1 236 ? -18.151 -8.265 30.102 1.00 94.75 236 GLN A N 1
ATOM 1680 C CA . GLN A 1 236 ? -17.496 -7.993 28.823 1.00 94.75 236 GLN A CA 1
ATOM 1681 C C . GLN A 1 236 ? -16.234 -7.143 28.980 1.00 94.75 236 GLN A C 1
ATOM 1683 O O . GLN A 1 236 ? -15.494 -7.016 28.011 1.00 94.75 236 GLN A O 1
ATOM 1688 N N . ALA A 1 237 ? -15.968 -6.583 30.166 1.00 95.00 237 ALA A N 1
ATOM 1689 C CA . ALA A 1 237 ? -14.776 -5.782 30.399 1.00 95.00 237 ALA A CA 1
ATOM 1690 C C . ALA A 1 237 ? -13.501 -6.638 30.340 1.00 95.00 237 ALA A C 1
ATOM 1692 O O . ALA A 1 237 ? -13.353 -7.638 31.044 1.00 95.00 237 ALA A O 1
ATOM 1693 N N . GLU A 1 238 ? -12.551 -6.195 29.526 1.00 93.88 238 GLU A N 1
ATOM 1694 C CA . GLU A 1 238 ? -11.211 -6.758 29.368 1.00 93.88 238 GLU A CA 1
ATOM 1695 C C . GLU A 1 238 ? -10.166 -5.974 30.176 1.00 93.88 238 GLU A C 1
ATOM 1697 O O . GLU A 1 238 ? -9.069 -6.475 30.433 1.00 93.88 238 GLU A O 1
ATOM 1702 N N . GLN A 1 239 ? -10.506 -4.752 30.602 1.00 94.94 239 GLN A N 1
ATOM 1703 C CA . GLN A 1 239 ? -9.660 -3.902 31.434 1.00 94.94 239 GLN A CA 1
ATOM 1704 C C . GLN A 1 239 ? -10.476 -3.124 32.478 1.00 94.94 239 GLN A C 1
ATOM 1706 O O . GLN A 1 239 ? -11.474 -2.477 32.153 1.00 94.94 239 GLN A O 1
ATOM 1711 N N . ASP A 1 240 ? -10.009 -3.152 33.732 1.00 95.31 240 ASP A N 1
ATOM 1712 C CA . ASP A 1 240 ? -10.608 -2.394 34.830 1.00 95.31 240 ASP A CA 1
ATOM 1713 C C . ASP A 1 240 ? -10.266 -0.910 34.698 1.00 95.31 240 ASP A C 1
ATOM 1715 O O . ASP A 1 240 ? -9.095 -0.524 34.660 1.00 95.31 240 ASP A O 1
ATOM 1719 N N . ASN A 1 241 ? -11.298 -0.074 34.652 1.00 95.25 241 ASN A N 1
ATOM 1720 C CA . ASN A 1 241 ? -11.170 1.379 34.571 1.00 95.25 241 ASN A CA 1
ATOM 1721 C C . ASN A 1 241 ? -11.376 2.084 35.923 1.00 95.25 241 ASN A C 1
ATOM 1723 O O . ASN A 1 241 ? -11.475 3.311 35.971 1.00 95.25 241 ASN A O 1
ATOM 1727 N N . GLY A 1 242 ? -11.470 1.330 37.023 1.00 95.75 242 GLY A N 1
ATOM 1728 C CA . GLY A 1 242 ? -11.669 1.867 38.368 1.00 95.75 242 GLY A CA 1
ATOM 1729 C C . GLY A 1 242 ? -13.082 2.396 38.619 1.00 95.75 242 GLY A C 1
ATOM 1730 O O . GLY A 1 242 ? -13.292 3.142 39.574 1.00 95.75 242 GLY A O 1
ATOM 1731 N N . SER A 1 243 ? -14.055 2.034 37.775 1.00 96.56 243 SER A N 1
ATOM 1732 C CA . SER A 1 243 ? -15.456 2.455 37.922 1.00 96.56 243 SER A CA 1
ATOM 1733 C C . SER A 1 243 ? -16.273 1.601 38.895 1.00 96.56 243 SER A C 1
ATOM 1735 O O . SER A 1 243 ? -17.459 1.877 39.066 1.00 96.56 243 SER A O 1
ATOM 1737 N N . CYS A 1 244 ? -15.690 0.572 39.520 1.00 97.75 244 CYS A N 1
ATOM 1738 C CA . CYS A 1 244 ? -16.411 -0.348 40.399 1.00 97.75 244 CYS A CA 1
ATOM 1739 C C . CYS A 1 244 ? -17.137 0.370 41.546 1.00 97.75 244 CYS A C 1
ATOM 1741 O O . CYS A 1 244 ? -16.537 1.115 42.325 1.00 97.75 244 CYS A O 1
ATOM 1743 N N . THR A 1 245 ? -18.435 0.108 41.674 1.00 96.56 245 THR A N 1
ATOM 1744 C CA . THR A 1 245 ? -19.281 0.570 42.773 1.00 96.56 245 THR A CA 1
ATOM 1745 C C . THR A 1 245 ? -19.731 -0.624 43.601 1.00 96.56 245 THR A C 1
ATOM 1747 O O . THR A 1 245 ? -20.106 -1.663 43.067 1.00 96.56 245 THR A O 1
ATOM 1750 N N . PHE A 1 246 ? -19.693 -0.485 44.922 1.00 95.44 246 PHE A N 1
ATOM 1751 C CA . PHE A 1 246 ? -20.042 -1.556 45.853 1.00 95.44 246 PHE A CA 1
ATOM 1752 C C . PHE A 1 246 ? -21.221 -1.136 46.720 1.00 95.44 246 PHE A C 1
ATOM 1754 O O . PHE A 1 246 ? -21.405 0.051 47.006 1.00 95.44 246 PHE A O 1
ATOM 1761 N N . ALA A 1 247 ? -22.008 -2.121 47.146 1.00 93.69 247 ALA A N 1
ATOM 1762 C CA . ALA A 1 247 ? -23.070 -1.893 48.107 1.00 93.69 247 ALA A CA 1
ATOM 1763 C C . ALA A 1 247 ? -22.479 -1.443 49.461 1.00 93.69 247 ALA A C 1
ATOM 1765 O O . ALA A 1 247 ? -21.392 -1.897 49.839 1.00 93.69 247 ALA A O 1
ATOM 1766 N N . PRO A 1 248 ? -23.168 -0.561 50.208 1.00 89.00 248 PRO A N 1
ATOM 1767 C CA . PRO A 1 248 ? -22.799 -0.248 51.585 1.00 89.00 248 PRO A CA 1
ATOM 1768 C C . PRO A 1 248 ? -22.772 -1.503 52.471 1.00 89.00 248 PRO A C 1
ATOM 1770 O O . PRO A 1 248 ? -23.451 -2.491 52.196 1.00 89.00 248 PRO A O 1
ATOM 1773 N N . GLU A 1 249 ? -22.011 -1.463 53.566 1.00 85.81 249 GLU A N 1
ATOM 1774 C CA . GLU A 1 249 ? -21.915 -2.595 54.494 1.00 85.81 249 GLU A CA 1
ATOM 1775 C C . GLU A 1 249 ? -23.303 -3.021 55.006 1.00 85.81 249 GLU A C 1
ATOM 1777 O O . GLU A 1 249 ? -24.079 -2.201 55.493 1.00 85.81 249 GLU A O 1
ATOM 1782 N N . GLY A 1 250 ? -23.615 -4.314 54.881 1.00 87.75 250 GLY A N 1
ATOM 1783 C CA . GLY A 1 250 ? -24.910 -4.884 55.269 1.00 87.75 250 GLY A CA 1
ATOM 1784 C C . GLY A 1 250 ? -25.978 -4.892 54.170 1.00 87.75 250 GLY A C 1
ATOM 1785 O O . GLY A 1 250 ? -27.037 -5.486 54.384 1.00 87.75 250 GLY A O 1
ATOM 1786 N N . PHE A 1 251 ? -25.698 -4.314 52.997 1.00 91.94 251 PHE A N 1
ATOM 1787 C CA . PHE A 1 251 ? -26.632 -4.232 51.873 1.00 91.94 251 PHE A CA 1
ATOM 1788 C C . PHE A 1 251 ? -26.180 -5.055 50.660 1.00 91.94 251 PHE A C 1
ATOM 1790 O O . PHE A 1 251 ? -24.988 -5.289 50.459 1.00 91.94 251 PHE A O 1
ATOM 1797 N N . ASP A 1 252 ? -27.144 -5.491 49.848 1.00 93.81 252 ASP A N 1
ATOM 1798 C CA . ASP A 1 252 ? -26.905 -5.937 48.474 1.00 93.81 252 ASP A CA 1
ATOM 1799 C C . ASP A 1 252 ? -26.960 -4.759 47.480 1.00 93.81 252 ASP A C 1
ATOM 1801 O O . ASP A 1 252 ? -27.206 -3.606 47.843 1.00 93.81 252 ASP A O 1
ATOM 1805 N N . CYS A 1 253 ? -26.711 -5.046 46.203 1.00 94.69 253 CYS A N 1
ATOM 1806 C CA . CYS A 1 253 ? -26.658 -4.039 45.143 1.00 94.69 253 CYS A CA 1
ATOM 1807 C C . CYS A 1 253 ? -28.011 -3.428 44.762 1.00 94.69 253 CYS A C 1
ATOM 1809 O O . CYS A 1 253 ? -28.039 -2.371 44.134 1.00 94.69 253 CYS A O 1
ATOM 1811 N N . ASP A 1 254 ? -29.112 -4.054 45.172 1.00 93.44 254 ASP A N 1
ATOM 1812 C CA . ASP A 1 254 ? -30.464 -3.523 45.006 1.00 93.44 254 ASP A CA 1
ATOM 1813 C C . ASP A 1 254 ? -30.890 -2.683 46.228 1.00 93.44 254 ASP A C 1
ATOM 1815 O O . ASP A 1 254 ? -31.997 -2.141 46.265 1.00 93.44 254 ASP A O 1
ATOM 1819 N N . GLY A 1 255 ? -30.007 -2.544 47.226 1.00 90.69 255 GLY A N 1
ATOM 1820 C CA . GLY A 1 255 ? -30.260 -1.809 48.461 1.00 90.69 255 GLY A CA 1
ATOM 1821 C C . GLY A 1 255 ? -31.071 -2.595 49.492 1.00 90.69 255 GLY A C 1
ATOM 1822 O O . GLY A 1 255 ? -31.594 -1.992 50.431 1.00 90.69 255 GLY A O 1
ATOM 1823 N N . ASN A 1 256 ? -31.188 -3.919 49.353 1.00 91.12 256 ASN A N 1
ATOM 1824 C CA . ASN A 1 256 ? -31.834 -4.761 50.356 1.00 91.12 256 ASN A CA 1
ATOM 1825 C C . ASN A 1 256 ? -30.847 -5.163 51.449 1.00 91.12 256 ASN A C 1
ATOM 1827 O O . ASN A 1 256 ? -29.645 -5.298 51.224 1.00 91.12 256 ASN A O 1
ATOM 1831 N N . CYS A 1 257 ? -31.376 -5.431 52.638 1.00 92.88 257 CYS A N 1
ATOM 1832 C CA . CYS A 1 257 ? -30.581 -5.951 53.737 1.00 92.88 257 CYS A CA 1
ATOM 1833 C C . CYS A 1 257 ? -30.141 -7.394 53.479 1.00 92.88 257 CYS A C 1
ATOM 1835 O O . CYS A 1 257 ? -30.973 -8.275 53.263 1.00 92.88 257 CYS A O 1
ATOM 1837 N N . LEU A 1 258 ? -28.835 -7.654 53.589 1.00 92.19 258 LEU A N 1
ATOM 1838 C CA . LEU A 1 258 ? -28.285 -9.016 53.558 1.00 92.19 258 LEU A CA 1
ATOM 1839 C C . LEU A 1 258 ? -28.743 -9.844 54.768 1.00 92.19 258 LEU A C 1
ATOM 1841 O O . LEU A 1 258 ? -28.791 -11.073 54.712 1.00 92.19 258 LEU A O 1
ATOM 1845 N N . SER A 1 259 ? -29.052 -9.168 55.877 1.00 90.62 259 SER A N 1
ATOM 1846 C CA . SER A 1 259 ? -29.583 -9.755 57.104 1.00 90.62 259 SER A CA 1
ATOM 1847 C C . SER A 1 259 ? -30.367 -8.708 57.897 1.00 90.62 259 SER A C 1
ATOM 1849 O O . SER A 1 259 ? -29.951 -7.554 57.974 1.00 90.62 259 SER A O 1
ATOM 1851 N N . GLY A 1 260 ? -31.452 -9.131 58.548 1.00 90.44 260 GLY A N 1
ATOM 1852 C CA . GLY A 1 260 ? -32.358 -8.245 59.283 1.00 90.44 260 GLY A CA 1
ATOM 1853 C C . GLY A 1 260 ? -33.354 -7.523 58.375 1.00 90.44 260 GLY A C 1
ATOM 1854 O O . GLY A 1 260 ? -33.482 -7.836 57.192 1.00 90.44 260 GLY A O 1
ATOM 1855 N N . ASP A 1 261 ? -34.063 -6.560 58.949 1.00 92.12 261 ASP A N 1
ATOM 1856 C CA . ASP A 1 261 ? -35.077 -5.759 58.278 1.00 92.12 261 ASP A CA 1
ATOM 1857 C C . ASP A 1 261 ? -34.560 -4.337 58.041 1.00 92.12 261 ASP A C 1
ATOM 1859 O O . ASP A 1 261 ? -33.848 -3.761 58.871 1.00 92.12 261 ASP A O 1
ATOM 1863 N N . ALA A 1 262 ? -34.935 -3.753 56.903 1.00 93.12 262 ALA A N 1
ATOM 1864 C CA . ALA A 1 262 ? -34.622 -2.364 56.605 1.00 93.12 262 ALA A CA 1
ATOM 1865 C C . ALA A 1 262 ? -35.467 -1.435 57.489 1.00 93.12 262 ALA A C 1
ATOM 1867 O O . ALA A 1 262 ? -36.703 -1.474 57.455 1.00 93.12 262 ALA A O 1
ATOM 1868 N N . VAL A 1 263 ? -34.793 -0.572 58.247 1.00 93.00 263 VAL A N 1
ATOM 1869 C CA . VAL A 1 263 ? -35.417 0.513 59.007 1.00 93.00 263 VAL A CA 1
ATOM 1870 C C . VAL A 1 263 ? -34.798 1.847 58.623 1.00 93.00 263 VAL A C 1
ATOM 1872 O O . VAL A 1 263 ? -33.606 1.938 58.340 1.00 93.00 263 VAL A O 1
ATOM 1875 N N . THR A 1 264 ? -35.606 2.899 58.632 1.00 94.38 264 THR A N 1
ATOM 1876 C CA . THR A 1 264 ? -35.169 4.262 58.330 1.00 94.38 264 THR A CA 1
ATOM 1877 C C . THR A 1 264 ? -35.055 5.049 59.621 1.00 94.38 264 THR A C 1
ATOM 1879 O O . THR A 1 264 ? -36.042 5.223 60.333 1.00 94.38 264 THR A O 1
ATOM 1882 N N . ILE A 1 265 ? -33.860 5.555 59.904 1.00 93.88 265 ILE A N 1
ATOM 1883 C CA . ILE A 1 265 ? -33.598 6.516 60.970 1.00 93.88 265 ILE A CA 1
ATOM 1884 C C . ILE A 1 265 ? -33.816 7.909 60.385 1.00 93.88 265 ILE A C 1
ATOM 1886 O O . ILE A 1 265 ? -33.018 8.378 59.577 1.00 93.88 265 ILE A O 1
ATOM 1890 N N . ASN A 1 266 ? -34.898 8.561 60.789 1.00 93.75 266 ASN A N 1
ATOM 1891 C CA . ASN A 1 266 ? -35.186 9.950 60.473 1.00 93.75 266 ASN A CA 1
ATOM 1892 C C . ASN A 1 266 ? -34.686 10.818 61.621 1.00 93.75 266 ASN A C 1
ATOM 1894 O O . ASN A 1 266 ? -34.992 10.552 62.783 1.00 93.75 266 ASN A O 1
ATOM 1898 N N . MET A 1 267 ? -33.942 11.866 61.303 1.00 93.06 267 MET A N 1
ATOM 1899 C CA . MET A 1 267 ? -33.398 12.797 62.282 1.00 93.06 267 MET A CA 1
ATOM 1900 C C . MET A 1 267 ? -33.712 14.218 61.846 1.00 93.06 267 MET A C 1
ATOM 1902 O O . MET A 1 267 ? -33.644 14.534 60.660 1.00 93.06 267 MET A O 1
ATOM 1906 N N . PHE A 1 268 ? -34.038 15.073 62.807 1.00 92.06 268 PHE A N 1
ATOM 1907 C CA . PHE A 1 268 ? -34.376 16.470 62.577 1.00 92.06 268 PHE A CA 1
ATOM 1908 C C . PHE A 1 268 ? -33.680 17.337 63.618 1.00 92.06 268 PHE A C 1
ATOM 1910 O O . PHE A 1 268 ? -33.739 17.027 64.807 1.00 92.06 268 PHE A O 1
ATOM 1917 N N . ASP A 1 269 ? -33.069 18.419 63.157 1.00 90.38 269 ASP A N 1
ATOM 1918 C CA . ASP A 1 269 ? -32.531 19.516 63.958 1.00 90.38 269 ASP A CA 1
ATOM 1919 C C . ASP A 1 269 ? -33.259 20.791 63.506 1.00 90.38 269 ASP A C 1
ATOM 1921 O O . ASP A 1 269 ? -33.267 21.152 62.325 1.00 90.38 269 ASP A O 1
ATOM 1925 N N . SER A 1 270 ? -33.915 21.461 64.451 1.00 89.31 270 SER A N 1
ATOM 1926 C CA . SER A 1 270 ? -34.767 22.621 64.169 1.00 89.31 270 SER A CA 1
ATOM 1927 C C . SER A 1 270 ? -34.011 23.823 63.589 1.00 89.31 270 SER A C 1
ATOM 1929 O O . SER A 1 270 ? -34.630 24.649 62.911 1.00 89.31 270 SER A O 1
ATOM 1931 N N . TYR A 1 271 ? -32.704 23.930 63.835 1.00 86.81 271 TYR A N 1
ATOM 1932 C CA . TYR A 1 271 ? -31.879 25.061 63.407 1.00 86.81 271 TYR A CA 1
ATOM 1933 C C . TYR A 1 271 ? -30.762 24.653 62.445 1.00 86.81 271 TYR A C 1
ATOM 1935 O O . TYR A 1 271 ? -30.298 25.494 61.670 1.00 86.81 271 TYR A O 1
ATOM 1943 N N . GLY A 1 272 ? -30.411 23.366 62.399 1.00 86.44 272 GLY A N 1
ATOM 1944 C CA . GLY A 1 272 ? -29.435 22.812 61.462 1.00 86.44 272 GLY A CA 1
ATOM 1945 C C . GLY A 1 272 ? -28.026 23.371 61.654 1.00 86.44 272 GLY A C 1
ATOM 1946 O O . GLY A 1 272 ? -27.250 23.395 60.697 1.00 86.44 272 GLY A O 1
ATOM 1947 N N . ASP A 1 273 ? -27.723 23.873 62.851 1.00 83.50 273 ASP A N 1
ATOM 1948 C CA . ASP A 1 273 ? -26.401 24.324 63.282 1.00 83.50 273 ASP A CA 1
ATOM 1949 C C . ASP A 1 273 ? -25.606 23.220 64.004 1.00 83.50 273 ASP A C 1
ATOM 1951 O O . ASP A 1 273 ? -24.459 23.445 64.405 1.00 83.50 273 ASP A O 1
ATOM 1955 N N . GLY A 1 274 ? -26.158 22.005 64.038 1.00 82.75 274 GLY A N 1
ATOM 1956 C CA . GLY A 1 274 ? -25.456 20.764 64.311 1.00 82.75 274 GLY A CA 1
ATOM 1957 C C . GLY A 1 274 ? -26.392 19.560 64.178 1.00 82.75 274 GLY A C 1
ATOM 1958 O O . GLY A 1 274 ? -26.868 19.274 63.078 1.00 82.75 274 GLY A O 1
ATOM 1959 N N . GLY A 1 275 ? -26.573 18.796 65.254 1.00 86.75 275 GLY A N 1
ATOM 1960 C CA . GLY A 1 275 ? -27.512 17.680 65.289 1.00 86.75 275 GLY A CA 1
ATOM 1961 C C . GLY A 1 275 ? -27.146 16.583 66.289 1.00 86.75 275 GLY A C 1
ATOM 1962 O O . GLY A 1 275 ? -26.830 16.825 67.459 1.00 86.75 275 GLY A O 1
ATOM 1963 N N . GLY A 1 276 ? -27.224 15.333 65.846 1.00 90.12 276 GLY A N 1
ATOM 1964 C CA . GLY A 1 276 ? -27.018 14.182 66.714 1.00 90.12 276 GLY A CA 1
ATOM 1965 C C . GLY A 1 276 ? -26.726 12.905 65.949 1.00 90.12 276 GLY A C 1
ATOM 1966 O O . GLY A 1 276 ? -26.855 12.843 64.727 1.00 90.12 276 GLY A O 1
ATOM 1967 N N . SER A 1 277 ? -26.365 11.874 66.698 1.00 93.62 277 SER A N 1
ATOM 1968 C CA . SER A 1 277 ? -26.111 10.527 66.211 1.00 93.62 277 SER A CA 1
ATOM 1969 C C . SER A 1 277 ? -27.059 9.547 66.887 1.00 93.62 277 SER A C 1
ATOM 1971 O O . SER A 1 277 ? -27.138 9.514 68.113 1.00 93.62 277 SER A O 1
ATOM 1973 N N . VAL A 1 278 ? -27.767 8.743 66.097 1.00 94.06 278 VAL A N 1
ATOM 1974 C CA . VAL A 1 278 ? -28.561 7.605 66.572 1.00 94.06 278 VAL A CA 1
ATOM 1975 C C . VAL A 1 278 ? -27.834 6.326 66.182 1.00 94.06 278 VAL A C 1
ATOM 1977 O O . VAL A 1 278 ? -27.536 6.115 65.008 1.00 94.06 278 VAL A O 1
ATOM 1980 N N . THR A 1 279 ? -27.569 5.464 67.160 1.00 92.94 279 THR A N 1
ATOM 1981 C CA . THR A 1 279 ? -26.998 4.133 66.949 1.00 92.94 279 THR A CA 1
ATOM 1982 C C . THR A 1 279 ? -28.050 3.072 67.242 1.00 92.94 279 THR A C 1
ATOM 1984 O O . THR A 1 279 ? -28.606 3.032 68.338 1.00 92.94 279 THR A O 1
ATOM 1987 N N . VAL A 1 280 ? -28.320 2.197 66.273 1.00 91.25 280 VAL A N 1
ATOM 1988 C CA . VAL A 1 280 ? -29.242 1.060 66.413 1.00 91.25 280 VAL A CA 1
ATOM 1989 C C . VAL A 1 280 ? -28.719 -0.120 65.598 1.00 91.25 280 VAL A C 1
ATOM 1991 O O . VAL A 1 280 ? -28.194 0.055 64.502 1.00 91.25 280 VAL A O 1
ATOM 1994 N N . GLY A 1 281 ? -28.791 -1.333 66.155 1.00 84.31 281 GLY A N 1
ATOM 1995 C CA . GLY A 1 281 ? -28.276 -2.536 65.482 1.00 84.31 281 GLY A CA 1
ATOM 1996 C C . GLY A 1 281 ? -26.765 -2.506 65.203 1.00 84.31 281 GLY A C 1
ATOM 1997 O O . GLY A 1 281 ? -26.290 -3.224 64.333 1.00 84.31 281 GLY A O 1
ATOM 1998 N N . GLY A 1 282 ? -26.007 -1.667 65.920 1.00 84.56 282 GLY A N 1
ATOM 1999 C CA . GLY A 1 282 ? -24.569 -1.472 65.703 1.00 84.56 282 GLY A CA 1
ATOM 2000 C C . GLY A 1 282 ? -24.211 -0.486 64.586 1.00 84.56 282 GLY A C 1
ATOM 2001 O O . GLY A 1 282 ? -23.026 -0.239 64.381 1.00 84.56 282 GLY A O 1
ATOM 2002 N N . VAL A 1 283 ? -25.198 0.107 63.905 1.00 88.38 283 VAL A N 1
ATOM 2003 C CA . VAL A 1 283 ? -24.987 1.136 62.878 1.00 88.38 283 VAL A CA 1
ATOM 2004 C C . VAL A 1 283 ? -25.323 2.512 63.447 1.00 88.38 283 VAL A C 1
ATOM 2006 O O . VAL A 1 283 ? -26.376 2.688 64.059 1.00 88.38 283 VAL A O 1
ATOM 2009 N N . THR A 1 284 ? -24.440 3.489 63.234 1.00 92.62 284 THR A N 1
ATOM 2010 C CA . THR A 1 284 ? -24.628 4.882 63.664 1.00 92.62 284 THR A CA 1
ATOM 2011 C C . THR A 1 284 ? -24.999 5.757 62.471 1.00 92.62 284 THR A C 1
ATOM 2013 O O . THR A 1 284 ? -24.222 5.884 61.526 1.00 92.62 284 THR A O 1
ATOM 2016 N N . ALA A 1 285 ? -26.166 6.394 62.527 1.00 92.38 285 ALA A N 1
ATOM 2017 C CA . ALA A 1 285 ? -26.555 7.465 61.618 1.00 92.38 285 ALA A CA 1
ATOM 2018 C C . ALA A 1 285 ? -26.362 8.816 62.307 1.00 92.38 285 ALA A C 1
ATOM 2020 O O . ALA A 1 285 ? -26.800 8.996 63.441 1.00 92.38 285 ALA A O 1
ATOM 2021 N N . THR A 1 286 ? -25.740 9.769 61.615 1.00 94.06 286 THR A N 1
ATOM 2022 C CA . THR A 1 286 ? -25.490 11.119 62.132 1.00 94.06 286 THR A CA 1
ATOM 2023 C C . THR A 1 286 ? -26.171 12.158 61.251 1.00 94.06 286 THR A C 1
ATOM 2025 O O . THR A 1 286 ? -26.084 12.101 60.024 1.00 94.06 286 THR A O 1
ATOM 2028 N N . ASN A 1 287 ? -26.825 13.130 61.881 1.00 92.00 287 ASN A N 1
ATOM 2029 C CA . ASN A 1 287 ? -27.323 14.339 61.243 1.00 92.00 287 ASN A CA 1
ATOM 2030 C C . ASN A 1 287 ? -26.487 15.534 61.703 1.00 92.00 287 ASN A C 1
ATOM 2032 O O . ASN A 1 287 ? -26.312 15.722 62.903 1.00 92.00 287 ASN A O 1
ATOM 2036 N N . SER A 1 288 ? -25.999 16.328 60.753 1.00 90.44 288 SER A N 1
ATOM 2037 C CA . SER A 1 288 ? -25.241 17.562 61.002 1.00 90.44 288 SER A CA 1
ATOM 2038 C C . SER A 1 288 ? -25.851 18.781 60.292 1.00 90.44 288 SER A C 1
ATOM 2040 O O . SER A 1 288 ? -25.144 19.739 59.984 1.00 90.44 288 SER A O 1
ATOM 2042 N N . GLY A 1 289 ? -27.122 18.687 59.900 1.00 89.00 289 GLY A N 1
ATOM 2043 C CA . GLY A 1 289 ? -27.899 19.762 59.289 1.00 89.00 289 GLY A CA 1
ATOM 2044 C C . GLY A 1 289 ? -29.362 19.650 59.713 1.00 89.00 289 GLY A C 1
ATOM 2045 O O . GLY A 1 289 ? -29.683 18.928 60.646 1.00 89.00 289 GLY A O 1
ATOM 2046 N N . SER A 1 290 ? -30.293 20.321 59.033 1.00 91.50 290 SER A N 1
ATOM 2047 C CA . SER A 1 290 ? -31.681 20.402 59.528 1.00 91.50 290 SER A CA 1
ATOM 2048 C C . SER A 1 290 ? -32.450 19.071 59.542 1.00 91.50 290 SER A C 1
ATOM 2050 O O . SER A 1 290 ? -33.377 18.894 60.330 1.00 91.50 290 SER A O 1
ATOM 2052 N N . SER A 1 291 ? -32.108 18.119 58.671 1.00 93.38 291 SER A N 1
ATOM 2053 C CA . SER A 1 291 ? -32.726 16.788 58.670 1.00 93.38 291 SER A CA 1
ATOM 2054 C C . SER A 1 291 ? -31.912 15.770 57.883 1.00 93.38 291 SER A C 1
ATOM 2056 O O . SER A 1 291 ? -31.348 16.117 56.843 1.00 93.38 291 SER A O 1
ATOM 2058 N N . SER A 1 292 ? -31.956 14.506 58.297 1.00 94.25 292 SER A N 1
ATOM 2059 C CA . SER A 1 292 ? -31.412 13.374 57.546 1.00 94.25 292 SER A CA 1
ATOM 2060 C C . SER A 1 292 ? -32.324 12.148 57.637 1.00 94.25 292 SER A C 1
ATOM 2062 O O . SER A 1 292 ? -33.137 12.020 58.554 1.00 94.25 292 SER A O 1
ATOM 2064 N N . ALA A 1 293 ? -32.198 11.254 56.659 1.00 93.94 293 ALA A N 1
ATOM 2065 C CA . ALA A 1 293 ? -32.854 9.955 56.657 1.00 93.94 293 ALA A CA 1
ATOM 2066 C C . ALA A 1 293 ? -31.843 8.899 56.202 1.00 93.94 293 ALA A C 1
ATOM 2068 O O . ALA A 1 293 ? -31.335 8.975 55.083 1.00 93.94 293 ALA A O 1
ATOM 2069 N N . THR A 1 294 ? -31.557 7.929 57.067 1.00 92.88 294 THR A N 1
ATOM 2070 C CA . THR A 1 294 ? -30.577 6.869 56.801 1.00 92.88 294 THR A CA 1
ATOM 2071 C C . THR A 1 294 ? -31.243 5.514 56.952 1.00 92.88 294 THR A C 1
ATOM 2073 O O . THR A 1 294 ? -31.817 5.220 58.000 1.00 92.88 294 THR A O 1
ATOM 2076 N N . VAL A 1 295 ? -31.161 4.682 55.916 1.00 92.81 295 VAL A N 1
ATOM 2077 C CA . VAL A 1 295 ? -31.625 3.293 55.980 1.00 92.81 295 VAL A CA 1
ATOM 2078 C C . VAL A 1 295 ? -30.517 2.432 56.577 1.00 92.81 295 VAL A C 1
ATOM 2080 O O . VAL A 1 295 ? -29.360 2.550 56.179 1.00 92.81 295 VAL A O 1
ATOM 2083 N N . VAL A 1 296 ? -30.871 1.575 57.530 1.00 92.31 296 VAL A N 1
ATOM 2084 C CA . VAL A 1 296 ? -29.964 0.619 58.174 1.00 92.31 296 VAL A CA 1
ATOM 2085 C C . VAL A 1 296 ? -30.641 -0.744 58.298 1.00 92.31 296 VAL A C 1
ATOM 2087 O O . VAL A 1 296 ? -31.869 -0.839 58.317 1.00 92.31 296 VAL A O 1
ATOM 2090 N N . CYS A 1 297 ? -29.837 -1.799 58.396 1.00 92.88 297 CYS A N 1
ATOM 2091 C CA . CYS A 1 297 ? -30.320 -3.168 58.538 1.00 92.88 297 CYS A CA 1
ATOM 2092 C C . CYS A 1 297 ? -30.286 -3.598 60.001 1.00 92.88 297 CYS A C 1
ATOM 2094 O O . CYS A 1 297 ? -29.224 -3.619 60.623 1.00 92.88 297 CYS A O 1
ATOM 2096 N N . VAL A 1 298 ? -31.451 -3.927 60.556 1.00 91.44 298 VAL A N 1
ATOM 2097 C CA . VAL A 1 298 ? -31.615 -4.256 61.976 1.00 91.44 298 VAL A CA 1
ATOM 2098 C C . VAL A 1 298 ? -32.496 -5.493 62.108 1.00 91.44 298 VAL A C 1
ATOM 2100 O O . VAL A 1 298 ? -33.570 -5.559 61.525 1.00 91.44 298 VAL A O 1
ATOM 2103 N N . ASP A 1 299 ? -32.074 -6.485 62.890 1.00 90.75 299 ASP A N 1
ATOM 2104 C CA . ASP A 1 299 ? -32.907 -7.657 63.189 1.00 90.75 299 ASP A CA 1
ATOM 2105 C C . ASP A 1 299 ? -34.047 -7.272 64.144 1.00 90.75 299 ASP A C 1
ATOM 2107 O O . ASP A 1 299 ? -33.840 -7.163 65.355 1.00 90.75 299 ASP A O 1
ATOM 2111 N N . LEU A 1 300 ? -35.260 -7.076 63.618 1.00 89.31 300 LEU A N 1
ATOM 2112 C CA . LEU A 1 300 ? -36.424 -6.690 64.423 1.00 89.31 300 LEU A CA 1
ATOM 2113 C C . LEU A 1 300 ? -37.014 -7.844 65.242 1.00 89.31 300 LEU A C 1
ATOM 2115 O O . LEU A 1 300 ? -37.899 -7.617 66.069 1.00 89.31 300 LEU A O 1
ATOM 2119 N N . SER A 1 301 ? -36.531 -9.077 65.061 1.00 89.44 301 SER A N 1
ATOM 2120 C CA . SER A 1 301 ? -36.901 -10.197 65.931 1.00 89.44 301 SER A CA 1
ATOM 2121 C C . SER A 1 301 ? -36.176 -10.153 67.283 1.00 89.44 301 SER A C 1
ATOM 2123 O O . SER A 1 301 ? -36.625 -10.771 68.256 1.00 89.44 301 SER A O 1
ATOM 2125 N N . ALA A 1 302 ? -35.086 -9.385 67.361 1.00 87.44 302 ALA A N 1
ATOM 2126 C CA . ALA A 1 302 ? -34.329 -9.118 68.571 1.00 87.44 302 ALA A CA 1
ATOM 2127 C C . ALA A 1 302 ? -34.716 -7.771 69.213 1.00 87.44 302 ALA A C 1
ATOM 2129 O O . ALA A 1 302 ? -35.243 -6.859 68.579 1.00 87.44 302 ALA A O 1
ATOM 2130 N N . CYS A 1 303 ? -34.431 -7.630 70.511 1.00 88.06 303 CYS A N 1
ATOM 2131 C CA . CYS A 1 303 ? -34.564 -6.346 71.195 1.00 88.06 303 CYS A CA 1
ATOM 2132 C C . CYS A 1 303 ? -33.326 -5.494 70.902 1.00 88.06 303 CYS A C 1
ATOM 2134 O O . CYS A 1 303 ? -32.229 -5.826 71.357 1.00 88.06 303 CYS A O 1
ATOM 2136 N N . ASN A 1 304 ? -33.507 -4.405 70.160 1.00 89.56 304 ASN A N 1
ATOM 2137 C CA . ASN A 1 304 ? -32.424 -3.510 69.775 1.00 89.56 304 ASN A CA 1
ATOM 2138 C C . ASN A 1 304 ? -32.380 -2.306 70.716 1.00 89.56 304 ASN A C 1
ATOM 2140 O O . ASN A 1 304 ? -33.374 -1.595 70.871 1.00 89.56 304 ASN A O 1
ATOM 2144 N N . ALA A 1 305 ? -31.227 -2.079 71.345 1.00 91.38 305 ALA A N 1
ATOM 2145 C CA . ALA A 1 305 ? -30.973 -0.826 72.040 1.00 91.38 305 ALA A CA 1
ATOM 2146 C C . ALA A 1 305 ? -30.838 0.303 71.010 1.00 91.38 305 ALA A C 1
ATOM 2148 O O . ALA A 1 305 ? -30.260 0.104 69.939 1.00 91.38 305 ALA A O 1
ATOM 2149 N N . VAL A 1 306 ? -31.392 1.465 71.348 1.00 93.19 306 VAL A N 1
ATOM 2150 C CA . VAL A 1 306 ? -31.238 2.691 70.570 1.00 93.19 306 VAL A CA 1
ATOM 2151 C C . VAL A 1 306 ? -30.497 3.683 71.445 1.00 93.19 306 VAL A C 1
ATOM 2153 O O . VAL A 1 306 ? -31.022 4.115 72.473 1.00 93.19 306 VAL A O 1
ATOM 2156 N N . ASP A 1 307 ? -29.286 4.024 71.030 1.00 92.69 307 ASP A N 1
ATOM 2157 C CA . ASP A 1 307 ? -28.441 4.994 71.712 1.00 92.69 307 ASP A CA 1
ATOM 2158 C C . ASP A 1 307 ? -28.455 6.307 70.935 1.00 92.69 307 ASP A C 1
ATOM 2160 O O . ASP A 1 307 ? -28.377 6.316 69.706 1.00 92.69 307 ASP A O 1
ATOM 2164 N N . TYR A 1 308 ? -28.556 7.425 71.649 1.00 91.81 308 TYR A N 1
ATOM 2165 C CA . TYR A 1 308 ? -28.521 8.756 71.057 1.00 91.81 308 TYR A CA 1
ATOM 2166 C C . TYR A 1 308 ? -27.439 9.601 71.719 1.00 91.81 308 TYR A C 1
ATOM 2168 O O . TYR A 1 308 ? -27.390 9.710 72.946 1.00 91.81 308 TYR A O 1
ATOM 2176 N N . GLU A 1 309 ? -26.626 10.254 70.896 1.00 91.62 309 GLU A N 1
ATOM 2177 C CA . GLU A 1 309 ? -25.628 11.223 71.332 1.00 91.62 309 GLU A CA 1
ATOM 2178 C C . GLU A 1 309 ? -25.803 12.532 70.565 1.00 91.62 309 GLU A C 1
ATOM 2180 O O . GLU A 1 309 ? -25.857 12.546 69.337 1.00 91.62 309 GLU A O 1
ATOM 2185 N N . ALA A 1 310 ? -25.883 13.652 71.280 1.00 88.88 310 ALA A N 1
ATOM 2186 C CA . ALA A 1 310 ? -25.877 14.962 70.641 1.00 88.88 310 ALA A CA 1
ATOM 2187 C C . ALA A 1 310 ? -24.470 15.288 70.131 1.00 88.88 310 ALA A C 1
ATOM 2189 O O . ALA A 1 310 ? -23.484 15.040 70.828 1.00 88.88 310 ALA A O 1
ATOM 2190 N N . THR A 1 311 ? -24.375 15.862 68.934 1.00 87.69 311 THR A N 1
ATOM 2191 C CA . THR A 1 311 ? -23.082 16.261 68.356 1.00 87.69 311 THR A CA 1
ATOM 2192 C C . THR A 1 311 ? -22.671 17.684 68.739 1.00 87.69 311 THR A C 1
ATOM 2194 O O . THR A 1 311 ? -21.554 18.104 68.443 1.00 87.69 311 THR A O 1
ATOM 2197 N N . ASP A 1 312 ? -23.545 18.409 69.437 1.00 85.38 312 ASP A N 1
ATOM 2198 C CA . ASP A 1 312 ? -23.346 19.777 69.909 1.00 85.38 312 ASP A CA 1
ATOM 2199 C C . ASP A 1 312 ? -24.011 20.016 71.287 1.00 85.38 312 ASP A C 1
ATOM 2201 O O . ASP A 1 312 ? -24.435 19.084 71.978 1.00 85.38 312 ASP A O 1
ATOM 2205 N N . ALA A 1 313 ? -24.054 21.279 71.726 1.00 85.56 313 ALA A N 1
ATOM 2206 C CA . ALA A 1 313 ? -24.580 21.669 73.033 1.00 85.56 313 ALA A CA 1
ATOM 2207 C C . ALA A 1 313 ? -26.120 21.805 73.101 1.00 85.56 313 ALA A C 1
ATOM 2209 O O . ALA A 1 313 ? -26.646 22.030 74.195 1.00 85.56 313 ALA A O 1
ATOM 2210 N N . TRP A 1 314 ? -26.845 21.669 71.989 1.00 84.06 314 TRP A N 1
ATOM 2211 C CA . TRP A 1 314 ? -28.267 22.006 71.836 1.00 84.06 314 TRP A CA 1
ATOM 2212 C C . TRP A 1 314 ? -29.139 20.770 71.577 1.00 84.06 314 TRP A C 1
ATOM 2214 O O . TRP A 1 314 ? -30.081 20.774 70.793 1.00 84.06 314 TRP A O 1
ATOM 2224 N N . SER A 1 315 ? -28.895 19.701 72.337 1.00 83.06 315 SER A N 1
ATOM 2225 C CA . SER A 1 315 ? -29.577 18.406 72.183 1.00 83.06 315 SER A CA 1
ATOM 2226 C C . SER A 1 315 ? -31.110 18.427 72.277 1.00 83.06 315 SER A C 1
ATOM 2228 O O . SER A 1 315 ? -31.750 17.462 71.864 1.00 83.06 315 SER A O 1
ATOM 2230 N N . TYR A 1 316 ? -31.702 19.489 72.829 1.00 82.94 316 TYR A N 1
ATOM 2231 C CA . TYR A 1 316 ? -33.151 19.665 72.974 1.00 82.94 316 TYR A CA 1
ATOM 2232 C C . TYR A 1 316 ? -33.851 20.100 71.680 1.00 82.94 316 TYR A C 1
ATOM 2234 O O . TYR A 1 316 ? -35.079 20.075 71.624 1.00 82.94 316 TYR A O 1
ATOM 2242 N N . GLU A 1 317 ? -33.095 20.505 70.662 1.00 85.25 317 GLU A N 1
ATOM 2243 C CA . GLU A 1 317 ? -33.603 20.943 69.353 1.00 85.25 317 GLU A CA 1
ATOM 2244 C C . GLU A 1 317 ? -33.682 19.781 68.355 1.00 85.25 317 GLU A C 1
ATOM 2246 O O . GLU A 1 317 ? -34.292 19.906 67.286 1.00 85.25 317 GLU A O 1
ATOM 2251 N N . ASN A 1 318 ? -33.127 18.636 68.763 1.00 88.19 318 ASN A N 1
ATOM 2252 C CA . ASN A 1 318 ? -33.038 17.416 67.989 1.00 88.19 318 ASN A CA 1
ATOM 2253 C C . ASN A 1 318 ? -34.218 16.492 68.290 1.00 88.19 318 ASN A C 1
ATOM 2255 O O . ASN A 1 318 ? -34.600 16.268 69.441 1.00 88.19 318 ASN A O 1
ATOM 2259 N N . SER A 1 319 ? -34.769 15.897 67.240 1.00 91.94 319 SER A N 1
ATOM 2260 C CA . SER A 1 319 ? -35.745 14.813 67.332 1.00 91.94 319 SER A CA 1
ATOM 2261 C C . SER A 1 319 ? -35.392 13.715 66.341 1.00 91.94 319 SER A C 1
ATOM 2263 O O . SER A 1 319 ? -34.732 13.959 65.330 1.00 91.94 319 SER A O 1
ATOM 2265 N N . TRP A 1 320 ? -35.806 12.489 66.639 1.00 93.56 320 TRP A N 1
ATOM 2266 C CA . TRP A 1 320 ? -35.564 11.359 65.754 1.00 93.56 320 TRP A CA 1
ATOM 2267 C C . TRP A 1 320 ? -36.699 10.345 65.821 1.00 93.56 320 TRP A C 1
ATOM 2269 O O . TRP A 1 320 ? -37.380 10.205 66.838 1.00 93.56 320 TRP A O 1
ATOM 2279 N N . SER A 1 321 ? -36.888 9.617 64.729 1.00 94.50 321 SER A N 1
ATOM 2280 C CA . SER A 1 321 ? -37.777 8.464 64.660 1.00 94.50 321 SER A CA 1
ATOM 2281 C C . SER A 1 321 ? -37.135 7.348 63.849 1.00 94.50 321 SER A C 1
ATOM 2283 O O . SER A 1 321 ? -36.359 7.590 62.931 1.00 94.50 321 SER A O 1
ATOM 2285 N N . ILE A 1 322 ? -37.457 6.110 64.196 1.00 95.38 322 ILE A N 1
ATOM 2286 C CA . ILE A 1 322 ? -37.078 4.914 63.455 1.00 95.38 322 ILE A CA 1
ATOM 2287 C C . ILE A 1 322 ? -38.365 4.322 62.906 1.00 95.38 322 ILE A C 1
ATOM 2289 O O . ILE A 1 322 ? -39.273 4.009 63.678 1.00 95.38 322 ILE A O 1
ATOM 2293 N N . THR A 1 323 ? -38.452 4.174 61.591 1.00 95.00 323 THR A N 1
ATOM 2294 C CA . THR A 1 323 ? -39.609 3.580 60.914 1.00 95.00 323 THR A CA 1
ATOM 2295 C C . THR A 1 323 ? -39.217 2.295 60.204 1.00 95.00 323 THR A C 1
ATOM 2297 O O . THR A 1 323 ? -38.114 2.209 59.671 1.00 95.00 323 THR A O 1
ATOM 2300 N N . ASP A 1 324 ? -40.110 1.312 60.145 1.00 92.06 324 ASP A N 1
ATOM 2301 C CA . ASP A 1 324 ? -39.918 0.151 59.273 1.00 92.06 324 ASP A CA 1
ATOM 2302 C C . ASP A 1 324 ? -40.062 0.518 57.783 1.00 92.06 324 ASP A C 1
ATOM 2304 O O . ASP A 1 324 ? -40.430 1.641 57.422 1.00 92.06 324 ASP A O 1
ATOM 2308 N N . ALA A 1 325 ? -39.803 -0.450 56.903 1.00 87.00 325 ALA A N 1
ATOM 2309 C CA . ALA A 1 325 ? -39.929 -0.290 55.454 1.00 87.00 325 ALA A CA 1
ATOM 2310 C C . ALA A 1 325 ? -41.350 0.079 54.967 1.00 87.00 325 ALA A C 1
ATOM 2312 O O . ALA A 1 325 ? -41.508 0.560 53.846 1.00 87.00 325 ALA A O 1
ATOM 2313 N N . SER A 1 326 ? -42.393 -0.129 55.782 1.00 89.94 326 SER A N 1
ATOM 2314 C CA . SER A 1 326 ? -43.771 0.284 55.474 1.00 89.94 326 SER A CA 1
ATOM 2315 C C . SER A 1 326 ? -44.096 1.709 55.941 1.00 89.94 326 SER A C 1
ATOM 2317 O O . SER A 1 326 ? -45.176 2.227 55.647 1.00 89.94 326 SER A O 1
ATOM 2319 N N . GLY A 1 327 ? -43.157 2.356 56.639 1.00 87.38 327 GLY A N 1
ATOM 2320 C CA . GLY A 1 327 ? -43.307 3.686 57.218 1.00 87.38 327 GLY A CA 1
ATOM 2321 C C . GLY A 1 327 ? -43.951 3.689 58.606 1.00 87.38 327 GLY A C 1
ATOM 2322 O O . GLY A 1 327 ? -44.328 4.757 59.090 1.00 87.38 327 GLY A O 1
ATOM 2323 N N . ILE A 1 328 ? -44.100 2.530 59.257 1.00 91.69 328 ILE A N 1
ATOM 2324 C CA . ILE A 1 328 ? -44.615 2.458 60.629 1.00 91.69 328 ILE A CA 1
ATOM 2325 C C . ILE A 1 328 ? -43.497 2.832 61.597 1.00 91.69 328 ILE A C 1
ATOM 2327 O O . ILE A 1 328 ? -42.402 2.280 61.539 1.00 91.69 328 ILE A O 1
ATOM 2331 N N . GLU A 1 329 ? -43.781 3.753 62.515 1.00 93.56 329 GLU A N 1
ATOM 2332 C CA . GLU A 1 329 ? -42.848 4.148 63.570 1.00 93.56 329 GLU A CA 1
ATOM 2333 C C . GLU A 1 329 ? -42.658 3.019 64.595 1.00 93.56 329 GLU A C 1
ATOM 2335 O O . GLU A 1 329 ? -43.612 2.553 65.219 1.00 93.56 329 GLU A O 1
ATOM 2340 N N . LEU A 1 330 ? -41.405 2.600 64.767 1.00 92.75 330 LEU A N 1
ATOM 2341 C CA . LEU A 1 330 ? -40.966 1.578 65.716 1.00 92.75 330 LEU A CA 1
ATOM 2342 C C . LEU A 1 330 ? -40.474 2.198 67.029 1.00 92.75 330 LEU A C 1
ATOM 2344 O O . LEU A 1 330 ? -40.685 1.637 68.104 1.00 92.75 330 LEU A O 1
ATOM 2348 N N . ALA A 1 331 ? -39.813 3.352 66.940 1.00 92.00 331 ALA A N 1
ATOM 2349 C CA . ALA A 1 331 ? -39.317 4.119 68.076 1.00 92.00 331 ALA A CA 1
ATOM 2350 C C . ALA A 1 331 ? -39.183 5.597 67.698 1.00 92.00 331 ALA A C 1
ATOM 2352 O O . ALA A 1 331 ? -38.880 5.917 66.551 1.00 92.00 331 ALA A O 1
ATOM 2353 N N . SER A 1 332 ? -39.350 6.503 68.657 1.00 92.06 332 SER A N 1
ATOM 2354 C CA . SER A 1 332 ? -39.050 7.917 68.451 1.00 92.06 332 SER A CA 1
ATOM 2355 C C . SER A 1 332 ? -38.709 8.631 69.749 1.00 92.06 332 SER A C 1
ATOM 2357 O O . SER A 1 332 ? -39.110 8.225 70.843 1.00 92.06 332 SER A O 1
ATOM 2359 N N . VAL A 1 333 ? -37.989 9.738 69.604 1.00 87.81 333 VAL A N 1
ATOM 2360 C CA . VAL A 1 333 ? -37.884 10.787 70.609 1.00 87.81 333 VAL A CA 1
ATOM 2361 C C . VAL A 1 333 ? -38.346 12.074 69.956 1.00 87.81 333 VAL A C 1
ATOM 2363 O O . VAL A 1 333 ? -37.735 12.592 69.022 1.00 87.81 333 VAL A O 1
ATOM 2366 N N . GLN A 1 334 ? -39.461 12.576 70.468 1.00 78.56 334 GLN A N 1
ATOM 2367 C CA . GLN A 1 334 ? -40.007 13.863 70.081 1.00 78.56 334 GLN A CA 1
ATOM 2368 C C . GLN A 1 334 ? -39.360 14.963 70.921 1.00 78.56 334 GLN A C 1
ATOM 2370 O O . GLN A 1 334 ? -39.005 14.745 72.083 1.00 78.56 334 GLN A O 1
ATOM 2375 N N . MET A 1 335 ? -39.258 16.155 70.338 1.00 69.00 335 MET A N 1
ATOM 2376 C CA . MET A 1 335 ? -38.796 17.353 71.031 1.00 69.00 335 MET A CA 1
ATOM 2377 C C . MET A 1 335 ? -39.575 17.531 72.343 1.00 69.00 335 MET A C 1
ATOM 2379 O O . MET A 1 335 ? -40.810 17.595 72.354 1.00 69.00 335 MET A O 1
ATOM 2383 N N . GLN A 1 336 ? -38.864 17.604 73.470 1.00 56.62 336 GLN A N 1
ATOM 2384 C CA . GLN A 1 336 ? -39.490 17.917 74.748 1.00 56.62 336 GLN A CA 1
ATOM 2385 C C . GLN A 1 336 ? -39.860 19.403 74.711 1.00 56.62 336 GLN A C 1
ATOM 2387 O O . GLN A 1 336 ? -39.014 20.270 74.913 1.00 56.62 336 GLN A O 1
ATOM 2392 N N . MET A 1 337 ? -41.123 19.716 74.405 1.00 47.69 337 MET A N 1
ATOM 2393 C CA . MET A 1 337 ? -41.628 21.080 74.545 1.00 47.69 337 MET A CA 1
ATOM 2394 C C . MET A 1 337 ? -41.479 21.483 76.012 1.00 47.69 337 MET A C 1
ATOM 2396 O O . MET A 1 337 ? -42.251 21.049 76.870 1.00 47.69 337 MET A O 1
ATOM 2400 N N . VAL A 1 338 ? -40.472 22.301 76.316 1.00 45.34 338 VAL A N 1
ATOM 2401 C CA . VAL A 1 338 ? -40.408 23.004 77.592 1.00 45.34 338 VAL A CA 1
ATOM 2402 C C . VAL A 1 338 ? -41.580 23.975 77.577 1.00 45.34 338 VAL A C 1
ATOM 2404 O O . VAL A 1 338 ? -41.518 25.042 76.969 1.00 45.34 338 VAL A O 1
ATOM 2407 N N . ASN A 1 339 ? -42.684 23.582 78.213 1.00 39.53 339 ASN A N 1
ATOM 2408 C CA . ASN A 1 339 ? -43.725 24.524 78.581 1.00 39.53 339 ASN A CA 1
ATOM 2409 C C . ASN A 1 339 ? -43.047 25.616 79.412 1.00 39.53 339 ASN A C 1
ATOM 2411 O O . ASN A 1 339 ? -42.629 25.373 80.545 1.00 39.53 339 ASN A O 1
ATOM 2415 N N . LEU A 1 340 ? -42.944 26.820 78.850 1.00 44.56 340 LEU A N 1
ATOM 2416 C CA . LEU A 1 340 ? -42.798 28.030 79.643 1.00 44.56 340 LEU A CA 1
ATOM 2417 C C . LEU A 1 340 ? -44.092 28.181 80.458 1.00 44.56 340 LEU A C 1
ATOM 2419 O O . LEU A 1 340 ? -45.014 28.896 80.072 1.00 44.56 340 LEU A O 1
ATOM 2423 N N . GLU A 1 341 ? -44.188 27.476 81.584 1.00 39.50 341 GLU A N 1
ATOM 2424 C CA . GLU A 1 341 ? -45.065 27.918 82.656 1.00 39.50 341 GLU A CA 1
ATOM 2425 C C . GLU A 1 341 ? -44.429 29.171 83.254 1.00 39.50 341 GLU A C 1
ATOM 2427 O O . GLU A 1 341 ? -43.423 29.135 83.959 1.00 39.50 341 GLU A O 1
ATOM 2432 N N . THR A 1 342 ? -45.007 30.311 82.892 1.00 43.38 342 THR A N 1
ATOM 2433 C CA . THR A 1 342 ? -44.788 31.592 83.550 1.00 43.38 342 THR A CA 1
ATOM 2434 C C . THR A 1 342 ? -45.096 31.482 85.042 1.00 43.38 342 THR A C 1
ATOM 2436 O O . THR A 1 342 ? -46.255 31.236 85.387 1.00 43.38 342 THR A O 1
ATOM 2439 N N . VAL A 1 343 ? -44.111 31.778 85.896 1.00 38.69 343 VAL A N 1
ATOM 2440 C CA . VAL A 1 343 ? -44.292 32.493 87.174 1.00 38.69 343 VAL A CA 1
ATOM 2441 C C . VAL A 1 343 ? -43.114 33.437 87.380 1.00 38.69 343 VAL A C 1
ATOM 2443 O O . VAL A 1 343 ? -41.963 32.953 87.341 1.00 38.69 343 VAL A O 1
#

Radius of gyration: 60.14 Å; chains: 1; bounding box: 112×70×154 Å

pLDDT: mean 90.31, std 8.44, range [38.69, 97.94]

Sequence (343 aa):
MFDSYGDGGGSVTVGGVTATNSGSSSATSVCVDLSACNAVDYESTDFWPDENSWSITDASGAVLAEGANADGLFGGCVSGCSDESAENYNADADIVDDSLCEYLLIVEGCMDASACNYNAEANTDAECTYAEAGFDCAGNEIACADTDNGATDPYGDGCAAYNNFPGWCGNYNDDDFISEEMCCVCGGGDSYIVVYGCTDESAENYNVDANTDDGLCEYALVQGCMDASACNYDAQAEQDNGSCTFAPEGFDCDGNCLSGDAVTINMFDSYGDGGGSVTVGGVTATNSGSSSATVVCVDLSACNAVDYEATDAWSYENSWSITDASGIELASVQMQMVNLETV

Foldseek 3Di:
DAFQAQCQEKWKDKPNDIWGGGGGDTDDDDDDALLDKIKIAIDDPDDCQQRYKDFDADPVRHTQDIDGSHMDIGGNAAEFDCDPQFPGHDPRHPHHDNVRGHHDPADEWACDPQFLTHDVPHPHHDDGHHADVQAHSVGFGKDFDFQLVLPAFPVSHALVNCVVVVVCQQPRDDDSDHCCQGHVSNVHGDMDGADEDCCDPQFPGHDPPHPDYPVPGHHDFAEFDCDPQFLGHDPRGPYYPPPGHHDPPQAHSVGAGPDAFKKKKKKAACALCQGKWKAKQNDIDGRNGGIDIDIDGHHPVDDIDIDMDTPDDPHLRMWIFMAGPVRHTPDIDDRPPPPPPDD

Secondary structure (DSSP, 8-state):
-EESSSS--EEEEETTEEEE-SSSB--------TTSEEEEEEEE-SS-GGGEEEEEE-TTS-EEEEESSS-EEEESPPEEB--TTSTTB-TT-SEE-GGG-------EEB--TTSTTB-TT-SEE-----PPTTB-TTS-BEEEE---TT---TTS--HHHHTT-GGGTTTS--SS--HHHH-GGGT-SEEEE--BSB--TTSTTB-TT--B--S----PPPEEB--TTSTTB-TT-SEE-S----PPTTB-TTS-BSSSEEEEEEEEESS-S--EEEEETTEEEEE-SSEEEEEEEE-TTS---EEEEESSS-GGGEEEEEEETTS-EEEEE----------